Protein AF-A0A0C9YGQ9-F1 (afdb_monomer_lite)

Sequence (249 aa):
MYKDFGDPHHHPSHTTATTLVQLASIECDVLNVDQYFAACECFHLNGISHPFWRDWPLAEPSEFLTPKSLHEWHRQFWDHDIHWCKHTLGATELDFQFSIIPCITPSQNFAHTPRQVAGTSGPSRQNGSSMTRECRVPNTRTVSGSIYLSCRQSSTSLQEFHDHKDAIIQNGHHHGEKTKQVLRHWHIPKLELMQSITPSIEQVGSILQWSADTTEHAHIEVIKDPASTTNNHSYDTQICQSLDHSEKC

Secondary structure (DSSP, 8-state):
----TTSSSPPPP--HHHHHHHHHT--S-TT-HHHHHHHHHTTT--S-SS-TTTTSTT--HHHHS---HHHHHHHHIIIIIHHHHHHHH-HHHHHHHHHHS---S-----S-----S----SS-TTS-TT-----PPS----HHHHHHHHHHHHHHHHHHHHHHHHHHHHTT--B-TTT-SBP-S---HHHHHHHHHHHHHHHH--GGGG-SHHHHHHHIIIIIHHHHTS-SSSHHHHHHHHHHHHHT-

Structure (mmCIF, N/CA/C/O backbone):
data_AF-A0A0C9YGQ9-F1
#
_entry.id   AF-A0A0C9YGQ9-F1
#
loop_
_atom_site.group_PDB
_atom_site.id
_atom_site.type_symbol
_atom_site.label_atom_id
_atom_site.label_alt_id
_atom_site.label_comp_id
_atom_site.label_asym_id
_atom_site.label_entity_id
_atom_site.label_seq_id
_atom_site.pdbx_PDB_ins_code
_atom_site.Cartn_x
_atom_site.Cartn_y
_atom_site.Cartn_z
_atom_site.occupancy
_atom_site.B_iso_or_equiv
_atom_site.auth_seq_id
_atom_site.auth_comp_id
_atom_site.auth_asym_id
_atom_site.auth_atom_id
_atom_site.pdbx_PDB_model_num
ATOM 1 N N . MET A 1 1 ? -6.979 -14.856 -9.246 1.00 53.19 1 MET A N 1
ATOM 2 C CA . MET A 1 1 ? -6.613 -13.777 -8.307 1.00 53.19 1 MET A CA 1
ATOM 3 C C . MET A 1 1 ? -6.379 -14.398 -6.942 1.00 53.19 1 MET A C 1
ATOM 5 O O . MET A 1 1 ? -7.298 -15.051 -6.451 1.00 53.19 1 MET A O 1
ATOM 9 N N . TYR A 1 2 ? -5.164 -14.273 -6.399 1.00 58.78 2 TYR A N 1
ATOM 10 C CA . TYR A 1 2 ? -4.834 -14.685 -5.034 1.00 58.78 2 TYR A CA 1
ATOM 11 C C . TYR A 1 2 ? -5.790 -14.030 -4.029 1.00 58.78 2 TYR A C 1
ATOM 13 O O . TYR A 1 2 ? -6.179 -12.875 -4.214 1.00 58.78 2 TYR A O 1
ATOM 21 N N . LYS A 1 3 ? -6.245 -14.790 -3.032 1.00 63.72 3 LYS A N 1
ATOM 22 C CA . LYS A 1 3 ? -7.301 -14.365 -2.099 1.00 63.72 3 LYS A CA 1
ATOM 23 C C . LYS A 1 3 ? -6.823 -14.289 -0.653 1.00 63.72 3 LYS A C 1
ATOM 25 O O . LYS A 1 3 ? -7.522 -13.725 0.176 1.00 63.72 3 LYS A O 1
ATOM 30 N N . ASP A 1 4 ? -5.620 -14.749 -0.349 1.00 72.00 4 ASP A N 1
ATOM 31 C CA . ASP A 1 4 ? -5.214 -14.953 1.039 1.00 72.00 4 ASP A CA 1
ATOM 32 C C . ASP A 1 4 ? -4.254 -13.862 1.540 1.00 72.00 4 ASP A C 1
ATOM 34 O O . ASP A 1 4 ? -3.365 -14.129 2.327 1.00 72.00 4 ASP A O 1
ATOM 38 N N . PHE A 1 5 ? -4.489 -12.595 1.165 1.00 78.50 5 PHE A N 1
ATOM 39 C CA . PHE A 1 5 ? -3.706 -11.420 1.612 1.00 78.50 5 PHE A CA 1
ATOM 40 C C . PHE A 1 5 ? -3.721 -11.150 3.127 1.00 78.50 5 PHE A C 1
ATOM 42 O O . PHE A 1 5 ? -3.166 -10.156 3.583 1.00 78.50 5 PHE A O 1
ATOM 49 N N . GLY A 1 6 ? -4.452 -11.949 3.900 1.00 79.38 6 GLY A N 1
ATOM 50 C CA . GLY A 1 6 ? -4.553 -11.791 5.343 1.00 79.38 6 GLY A CA 1
ATOM 51 C C . GLY A 1 6 ? -3.924 -12.930 6.120 1.00 79.38 6 GLY A C 1
ATOM 52 O O . GLY A 1 6 ? -4.115 -12.967 7.335 1.00 79.38 6 GLY A O 1
ATOM 53 N N . ASP A 1 7 ? -3.280 -13.898 5.478 1.00 87.38 7 ASP A N 1
ATOM 54 C CA . ASP A 1 7 ? -2.571 -14.953 6.197 1.00 87.38 7 ASP A CA 1
ATOM 55 C C . ASP A 1 7 ? -1.410 -14.371 7.039 1.00 87.38 7 ASP A C 1
ATOM 57 O O . ASP A 1 7 ? -1.058 -13.208 6.875 1.00 87.38 7 ASP A O 1
ATOM 61 N N . PRO A 1 8 ? -0.886 -15.102 8.036 1.00 86.12 8 PRO A N 1
ATOM 62 C CA . PRO A 1 8 ? 0.127 -14.563 8.945 1.00 86.12 8 PRO A CA 1
ATOM 63 C C . PRO A 1 8 ? 1.568 -14.725 8.437 1.00 86.12 8 PRO A C 1
ATOM 65 O O . PRO A 1 8 ? 2.501 -14.595 9.229 1.00 86.12 8 PRO A O 1
ATOM 68 N N . HIS A 1 9 ? 1.782 -15.060 7.162 1.00 85.69 9 HIS A N 1
ATOM 69 C CA . HIS A 1 9 ? 3.110 -15.408 6.661 1.00 85.69 9 HIS A CA 1
ATOM 70 C C . HIS A 1 9 ? 3.453 -14.608 5.415 1.00 85.69 9 HIS A C 1
ATOM 72 O O . HIS A 1 9 ? 2.679 -14.562 4.473 1.00 85.69 9 HIS A O 1
ATOM 78 N N . HIS A 1 10 ? 4.676 -14.091 5.383 1.00 84.75 10 HIS A N 1
ATOM 79 C CA . HIS A 1 10 ? 5.196 -13.386 4.223 1.00 84.75 10 HIS A CA 1
ATOM 80 C C . HIS A 1 10 ? 5.346 -14.321 3.015 1.00 84.75 10 HIS A C 1
ATOM 82 O O . HIS A 1 10 ? 6.022 -15.357 3.104 1.00 84.75 10 HIS A O 1
ATOM 88 N N . HIS A 1 11 ? 4.775 -13.935 1.874 1.00 86.31 11 HIS A N 1
ATOM 89 C CA . HIS A 1 11 ? 4.903 -14.698 0.636 1.00 86.31 11 HIS A CA 1
ATOM 90 C C . HIS A 1 11 ? 6.296 -14.579 0.005 1.00 86.31 11 HIS A C 1
ATOM 92 O O . HIS A 1 11 ? 7.056 -13.649 0.288 1.00 86.31 11 HIS A O 1
ATOM 98 N N . PRO A 1 12 ? 6.668 -15.515 -0.887 1.00 87.38 12 PRO A N 1
ATOM 99 C CA . PRO A 1 12 ? 7.895 -15.392 -1.658 1.00 87.38 12 PRO A CA 1
ATOM 100 C C . PRO A 1 12 ? 7.924 -14.100 -2.481 1.00 87.38 12 PRO A C 1
ATOM 102 O O . PRO A 1 12 ? 6.959 -13.760 -3.164 1.00 87.38 12 PRO A O 1
ATOM 105 N N . SER A 1 13 ? 9.064 -13.415 -2.455 1.00 86.50 13 SER A N 1
ATOM 106 C CA . SER A 1 13 ? 9.285 -12.200 -3.232 1.00 86.50 13 SER A CA 1
ATOM 107 C C . SER A 1 13 ? 9.194 -12.447 -4.742 1.00 86.50 13 SER A C 1
ATOM 109 O O . SER A 1 13 ? 9.640 -13.476 -5.256 1.00 86.50 13 SER A O 1
ATOM 111 N N . HIS A 1 14 ? 8.669 -11.458 -5.465 1.00 87.50 14 HIS A N 1
ATOM 112 C CA . HIS A 1 14 ? 8.683 -11.440 -6.924 1.00 87.50 14 HIS A CA 1
ATOM 113 C C . HIS A 1 14 ? 10.085 -11.106 -7.424 1.00 87.50 14 HIS A C 1
ATOM 115 O O . HIS A 1 14 ? 10.494 -9.948 -7.403 1.00 87.50 14 HIS A O 1
ATOM 121 N N . THR A 1 15 ? 10.808 -12.130 -7.873 1.00 91.38 15 THR A N 1
ATOM 122 C CA . THR A 1 15 ? 12.168 -11.952 -8.382 1.00 91.38 15 THR A CA 1
ATOM 123 C C . THR A 1 15 ? 12.190 -11.378 -9.800 1.00 91.38 15 THR A C 1
ATOM 125 O O . THR A 1 15 ? 11.237 -11.562 -10.570 1.00 91.38 15 THR A O 1
ATOM 128 N N . THR A 1 16 ? 13.311 -10.786 -10.212 1.00 92.38 16 THR A N 1
ATOM 129 C CA . THR A 1 16 ? 13.572 -10.373 -11.602 1.00 92.38 16 THR A CA 1
ATOM 130 C C . THR A 1 16 ? 13.295 -11.520 -12.564 1.00 92.38 16 THR A C 1
ATOM 132 O O . THR A 1 16 ? 12.553 -11.366 -13.534 1.00 92.38 16 THR A O 1
ATOM 135 N N . ALA A 1 17 ? 13.848 -12.701 -12.278 1.00 92.50 17 ALA A N 1
ATOM 136 C CA . ALA A 1 17 ? 13.713 -13.864 -13.147 1.00 92.50 17 ALA A CA 1
ATOM 137 C C . ALA A 1 17 ? 12.250 -14.310 -13.288 1.00 92.50 17 ALA A C 1
ATOM 139 O O . ALA A 1 17 ? 11.781 -14.530 -14.404 1.00 92.50 17 ALA A O 1
ATOM 140 N N . THR A 1 18 ? 11.518 -14.412 -12.174 1.00 93.19 18 THR A N 1
ATOM 141 C CA . THR A 1 18 ? 10.105 -14.827 -12.204 1.00 93.19 18 THR A CA 1
ATOM 142 C C . THR A 1 18 ? 9.242 -13.810 -12.940 1.00 93.19 18 THR A C 1
ATOM 144 O O . THR A 1 18 ? 8.468 -14.192 -13.815 1.00 93.19 18 THR A O 1
ATOM 147 N N . THR A 1 19 ? 9.447 -12.521 -12.670 1.00 93.38 19 THR A N 1
ATOM 148 C CA . THR A 1 19 ? 8.712 -11.427 -13.311 1.00 93.38 19 THR A CA 1
ATOM 149 C C . THR A 1 19 ? 8.943 -11.398 -14.823 1.00 93.38 19 THR A C 1
ATOM 151 O O . THR A 1 19 ? 7.991 -11.289 -15.593 1.00 93.38 19 THR A O 1
ATOM 154 N N . LEU A 1 20 ? 10.193 -11.541 -15.279 1.00 93.75 20 LEU A N 1
ATOM 155 C CA . LEU A 1 20 ? 10.515 -11.539 -16.710 1.00 93.75 20 LEU A CA 1
ATOM 156 C C . LEU A 1 20 ? 9.965 -12.774 -17.434 1.00 93.75 20 LEU A C 1
ATOM 158 O O . LEU A 1 20 ? 9.474 -12.648 -18.554 1.00 93.75 20 LEU A O 1
ATOM 162 N N . VAL A 1 21 ? 9.999 -13.949 -16.798 1.00 95.00 21 VAL A N 1
ATOM 163 C CA . VAL A 1 21 ? 9.390 -15.172 -17.348 1.00 95.00 21 VAL A CA 1
ATOM 164 C C . VAL A 1 21 ? 7.874 -15.015 -17.478 1.00 95.00 21 VAL A C 1
ATOM 166 O O . VAL A 1 21 ? 7.310 -15.372 -18.510 1.00 95.00 21 VAL A O 1
ATOM 169 N N . GLN A 1 22 ? 7.215 -14.442 -16.468 1.00 94.56 22 GLN A N 1
ATOM 170 C CA . GLN A 1 22 ? 5.777 -14.170 -16.511 1.00 94.56 22 GLN A CA 1
ATOM 171 C C . GLN A 1 22 ? 5.424 -13.173 -17.617 1.00 94.56 22 GLN A C 1
ATOM 173 O O . GLN A 1 22 ? 4.528 -13.451 -18.409 1.00 94.56 22 GLN A O 1
ATOM 178 N N . LEU A 1 23 ? 6.162 -12.065 -17.739 1.00 94.06 23 LEU A N 1
ATOM 179 C CA . LEU A 1 23 ? 5.963 -11.092 -18.819 1.00 94.06 23 LEU A CA 1
ATOM 180 C C . LEU A 1 23 ? 6.140 -11.724 -20.205 1.00 94.06 23 LEU A C 1
ATOM 182 O O . LEU A 1 23 ? 5.323 -11.489 -21.089 1.00 94.06 23 LEU A O 1
ATOM 186 N N . ALA A 1 24 ? 7.159 -12.567 -20.387 1.00 93.38 24 ALA A N 1
ATOM 187 C CA . ALA A 1 24 ? 7.407 -13.251 -21.655 1.00 93.38 24 ALA A CA 1
ATOM 188 C C . ALA A 1 24 ? 6.317 -14.275 -22.023 1.00 93.38 24 ALA A C 1
ATOM 190 O O . ALA A 1 24 ? 6.166 -14.606 -23.195 1.00 93.38 24 ALA A O 1
ATOM 191 N N . SER A 1 25 ? 5.562 -14.776 -21.039 1.00 95.00 25 SER A N 1
ATOM 192 C CA . SER A 1 25 ? 4.457 -15.717 -21.265 1.00 95.00 25 SER A CA 1
ATOM 193 C C . SER A 1 25 ? 3.154 -15.053 -21.729 1.00 95.00 25 SER A C 1
ATOM 195 O O . SER A 1 25 ? 2.207 -15.746 -22.097 1.00 95.00 25 SER A O 1
ATOM 197 N N . ILE A 1 26 ? 3.082 -13.720 -21.705 1.00 94.25 26 ILE A N 1
ATOM 198 C CA . ILE A 1 26 ? 1.894 -12.971 -22.115 1.00 94.25 26 ILE A CA 1
ATOM 199 C C . ILE A 1 26 ? 1.902 -12.813 -23.642 1.00 94.25 26 ILE A C 1
ATOM 201 O O . ILE A 1 26 ? 2.668 -12.030 -24.193 1.00 94.25 26 ILE A O 1
ATOM 205 N N . GLU A 1 27 ? 1.016 -13.537 -24.328 1.00 90.12 27 GLU A N 1
ATOM 206 C CA . GLU A 1 27 ? 0.955 -13.590 -25.803 1.00 90.12 27 GLU A CA 1
ATOM 207 C C . GLU A 1 27 ? 0.086 -12.490 -26.452 1.00 90.12 27 GLU A C 1
ATOM 209 O O . GLU A 1 27 ? -0.182 -12.530 -27.653 1.00 90.12 27 GLU A O 1
ATOM 214 N N . CYS A 1 28 ? -0.394 -11.510 -25.684 1.00 90.88 28 CYS A N 1
ATOM 215 C CA . CYS A 1 28 ? -1.259 -10.450 -26.211 1.00 90.88 28 CYS A CA 1
ATOM 216 C C . CYS A 1 28 ? -0.474 -9.221 -26.697 1.00 90.88 28 CYS A C 1
ATOM 218 O O . CYS A 1 28 ? 0.652 -8.963 -26.274 1.00 90.88 28 CYS A O 1
ATOM 220 N N . ASP A 1 29 ? -1.089 -8.453 -27.599 1.00 89.56 29 ASP A N 1
ATOM 221 C CA . ASP A 1 29 ? -0.500 -7.220 -28.117 1.00 89.56 29 ASP A CA 1
ATOM 222 C C . ASP A 1 29 ? -0.402 -6.158 -27.012 1.00 89.56 29 ASP A C 1
ATOM 224 O O . ASP A 1 29 ? -1.408 -5.732 -26.447 1.00 89.56 29 ASP A O 1
ATOM 228 N N . VAL A 1 30 ? 0.820 -5.693 -26.749 1.00 89.50 30 VAL A N 1
ATOM 229 C CA . VAL A 1 30 ? 1.135 -4.646 -25.766 1.00 89.50 30 VAL A CA 1
ATOM 230 C C . VAL A 1 30 ? 0.448 -3.319 -26.106 1.00 89.50 30 VAL A C 1
ATOM 232 O O . VAL A 1 30 ? 0.164 -2.525 -25.210 1.00 89.50 30 VAL A O 1
ATOM 235 N N . LEU A 1 31 ? 0.166 -3.062 -27.388 1.00 91.31 31 LEU A N 1
ATOM 236 C CA . LEU A 1 31 ? -0.549 -1.856 -27.814 1.00 91.31 31 LEU A CA 1
ATOM 237 C C . LEU A 1 31 ? -2.042 -1.915 -27.471 1.00 91.31 31 LEU A C 1
ATOM 239 O O . LEU A 1 31 ? -2.688 -0.871 -27.364 1.00 91.31 31 LEU A O 1
ATOM 243 N N . ASN A 1 32 ? -2.586 -3.112 -27.243 1.00 93.06 32 ASN A N 1
ATOM 244 C CA . ASN A 1 32 ? -3.923 -3.282 -26.697 1.00 93.06 32 ASN A CA 1
ATOM 245 C C . ASN A 1 32 ? -3.866 -3.232 -25.166 1.00 93.06 32 ASN A C 1
ATOM 247 O O . ASN A 1 32 ? -3.909 -4.258 -24.488 1.00 93.06 32 ASN A O 1
ATOM 251 N N . VAL A 1 33 ? -3.753 -2.012 -24.634 1.00 90.25 33 VAL A N 1
ATOM 252 C CA . VAL A 1 33 ? -3.519 -1.745 -23.205 1.00 90.25 33 VAL A CA 1
ATOM 253 C C . VAL A 1 33 ? -4.517 -2.472 -22.302 1.00 90.25 33 VAL A C 1
ATOM 255 O O . VAL A 1 33 ? -4.099 -3.063 -21.312 1.00 90.25 33 VAL A O 1
ATOM 258 N N . ASP A 1 34 ? -5.805 -2.489 -22.649 1.00 92.19 34 ASP A N 1
ATOM 259 C CA . ASP A 1 34 ? -6.839 -3.118 -21.817 1.00 92.19 34 ASP A CA 1
ATOM 260 C C . ASP A 1 34 ? -6.669 -4.642 -21.741 1.00 92.19 34 ASP A C 1
ATOM 262 O O . ASP A 1 34 ? -6.725 -5.232 -20.659 1.00 92.19 34 ASP A O 1
ATOM 266 N N . GLN A 1 35 ? -6.427 -5.292 -22.885 1.00 92.81 35 GLN A N 1
ATOM 267 C CA . GLN A 1 35 ? -6.200 -6.739 -22.927 1.00 92.81 35 GLN A CA 1
ATOM 268 C C . GLN A 1 35 ? -4.875 -7.118 -22.271 1.00 92.81 35 GLN A C 1
ATOM 270 O O . GLN A 1 35 ? -4.815 -8.106 -21.539 1.00 92.81 35 GLN A O 1
ATOM 275 N N . TYR A 1 36 ? -3.836 -6.315 -22.498 1.00 93.75 36 TYR A N 1
ATOM 276 C CA . TYR A 1 36 ? -2.527 -6.519 -21.899 1.00 93.75 36 TYR A CA 1
ATOM 277 C C . TYR A 1 36 ? -2.573 -6.392 -20.380 1.00 93.75 36 TYR A C 1
ATOM 279 O O . TYR A 1 36 ? -2.098 -7.274 -19.664 1.00 93.75 36 TYR A O 1
ATOM 287 N N . PHE A 1 37 ? -3.223 -5.344 -19.876 1.00 93.06 37 PHE A N 1
ATOM 288 C CA . PHE A 1 37 ? -3.408 -5.143 -18.447 1.00 93.06 37 PHE A CA 1
ATOM 289 C C . PHE A 1 37 ? -4.185 -6.307 -17.814 1.00 93.06 37 PHE A C 1
ATOM 291 O O . PHE A 1 37 ? -3.732 -6.871 -16.819 1.00 93.06 37 PHE A O 1
ATOM 298 N N . ALA A 1 38 ? -5.282 -6.751 -18.436 1.00 91.62 38 ALA A N 1
ATOM 299 C CA . ALA A 1 38 ? -6.053 -7.902 -17.960 1.00 91.62 38 ALA A CA 1
ATOM 300 C C . ALA A 1 38 ? -5.241 -9.215 -17.960 1.00 91.62 38 ALA A C 1
ATOM 302 O O . ALA A 1 38 ? -5.365 -10.029 -17.042 1.00 91.62 38 ALA A O 1
ATOM 303 N N . ALA A 1 39 ? -4.378 -9.429 -18.958 1.00 92.94 39 ALA A N 1
ATOM 304 C CA . ALA A 1 39 ? -3.480 -10.582 -18.988 1.00 92.94 39 ALA A CA 1
ATOM 305 C C . ALA A 1 39 ? -2.424 -10.514 -17.867 1.00 92.94 39 ALA A C 1
ATOM 307 O O . ALA A 1 39 ? -2.143 -11.523 -17.217 1.00 92.94 39 ALA A O 1
ATOM 308 N N . CYS A 1 40 ? -1.885 -9.323 -17.585 1.00 92.75 40 CYS A N 1
ATOM 309 C CA . CYS A 1 40 ? -0.949 -9.086 -16.484 1.00 92.75 40 CYS A CA 1
ATOM 310 C C . CYS A 1 40 ? -1.551 -9.368 -15.099 1.00 92.75 40 CYS A C 1
ATOM 312 O O . CYS A 1 40 ? -0.841 -9.870 -14.224 1.00 92.75 40 CYS A O 1
ATOM 314 N N . GLU A 1 41 ? -2.844 -9.103 -14.887 1.00 89.62 41 GLU A N 1
ATOM 315 C CA . GLU A 1 41 ? -3.511 -9.352 -13.599 1.00 89.62 41 GLU A CA 1
ATOM 316 C C . GLU A 1 41 ? -3.459 -10.826 -13.171 1.00 89.62 41 GLU A C 1
ATOM 318 O O . GLU A 1 41 ? -3.388 -11.118 -11.973 1.00 89.62 41 GLU A O 1
ATOM 323 N N . CYS A 1 42 ? -3.436 -11.761 -14.129 1.00 86.75 42 CYS A N 1
ATOM 324 C CA . CYS A 1 42 ? -3.307 -13.194 -13.847 1.00 86.75 42 CYS A CA 1
ATOM 325 C C . CYS A 1 42 ? -1.986 -13.543 -13.147 1.00 86.75 42 CYS A C 1
ATOM 327 O O . CYS A 1 42 ? -1.936 -14.513 -12.391 1.00 86.75 42 CYS A O 1
ATOM 329 N N . PHE A 1 43 ? -0.950 -12.733 -13.370 1.00 88.50 43 PHE A N 1
ATOM 330 C CA . PHE A 1 43 ? 0.380 -12.871 -12.779 1.00 88.50 43 PHE A CA 1
ATOM 331 C C . PHE A 1 43 ? 0.658 -11.844 -11.676 1.00 88.50 43 PHE A C 1
ATOM 333 O O . PHE A 1 43 ? 1.762 -11.821 -11.144 1.00 88.50 43 PHE A O 1
ATOM 340 N N . HIS A 1 44 ? -0.324 -11.004 -11.326 1.00 86.12 44 HIS A N 1
ATOM 341 C CA . HIS A 1 44 ? -0.162 -9.906 -10.367 1.00 86.12 44 HIS A CA 1
ATOM 342 C C . HIS A 1 44 ? 0.866 -8.846 -10.803 1.00 86.12 44 HIS A C 1
ATOM 344 O O . HIS A 1 44 ? 1.583 -8.279 -9.983 1.00 86.12 44 HIS A O 1
ATOM 350 N N . LEU A 1 45 ? 0.920 -8.557 -12.107 1.00 89.44 45 LEU A N 1
ATOM 351 C CA . LEU A 1 45 ? 1.829 -7.571 -12.691 1.00 89.44 45 LEU A CA 1
ATOM 352 C C . LEU A 1 45 ? 1.130 -6.230 -12.959 1.00 89.44 45 LEU A C 1
ATOM 354 O O . LEU A 1 45 ? -0.044 -6.186 -13.313 1.00 89.44 45 LEU A O 1
ATOM 358 N N . ASN A 1 46 ? 1.886 -5.131 -12.882 1.00 86.62 46 ASN A N 1
ATOM 359 C CA . ASN A 1 46 ? 1.384 -3.754 -13.030 1.00 86.62 46 ASN A CA 1
ATOM 360 C C . ASN A 1 46 ? 1.072 -3.321 -14.483 1.00 86.62 46 ASN A C 1
ATOM 362 O O . ASN A 1 46 ? 0.914 -2.131 -14.741 1.00 86.62 46 ASN A O 1
ATOM 366 N N . GLY A 1 47 ? 1.047 -4.242 -15.452 1.00 90.94 47 GLY A N 1
ATOM 367 C CA . GLY A 1 47 ? 0.814 -3.901 -16.865 1.00 90.94 47 GLY A CA 1
ATOM 368 C C . GLY A 1 47 ? 2.013 -3.275 -17.588 1.00 90.94 47 GLY A C 1
ATOM 369 O O . GLY A 1 47 ? 1.864 -2.739 -18.682 1.00 90.94 47 GLY A O 1
ATOM 370 N N . ILE A 1 48 ? 3.212 -3.332 -17.003 1.00 90.75 48 ILE A N 1
ATOM 371 C CA . ILE A 1 48 ? 4.436 -2.804 -17.618 1.00 90.75 48 ILE A CA 1
ATOM 372 C C . ILE A 1 48 ? 5.092 -3.910 -18.446 1.00 90.75 48 ILE A C 1
ATOM 374 O O . ILE A 1 48 ? 5.571 -4.892 -17.887 1.00 90.75 48 ILE A O 1
ATOM 378 N N . SER A 1 49 ? 5.149 -3.743 -19.768 1.00 91.31 49 SER A N 1
ATOM 379 C CA . SER A 1 49 ? 5.769 -4.727 -20.670 1.00 91.31 49 SER A CA 1
ATOM 380 C C . SER A 1 49 ? 7.292 -4.759 -20.595 1.00 91.31 49 SER A C 1
ATOM 382 O O . SER A 1 49 ? 7.895 -5.826 -20.670 1.00 91.31 49 SER A O 1
ATOM 384 N N . HIS A 1 50 ? 7.920 -3.599 -20.406 1.00 91.62 50 HIS A N 1
ATOM 385 C CA . HIS A 1 50 ? 9.373 -3.460 -20.332 1.00 91.62 50 HIS A CA 1
ATOM 386 C C . HIS A 1 50 ? 9.747 -2.684 -19.068 1.00 91.62 50 HIS A C 1
ATOM 388 O O . HIS A 1 50 ? 9.873 -1.458 -19.111 1.00 91.62 50 HIS A O 1
ATOM 394 N N . PRO A 1 51 ? 9.891 -3.368 -17.919 1.00 93.25 51 PRO A N 1
ATOM 395 C CA . PRO A 1 51 ? 10.336 -2.720 -16.695 1.00 93.25 51 PRO A CA 1
ATOM 396 C C . PRO A 1 51 ? 11.711 -2.070 -16.887 1.00 93.25 51 PRO A C 1
ATOM 398 O O . PRO A 1 51 ? 12.597 -2.666 -17.495 1.00 93.25 51 PRO A O 1
ATOM 401 N N . PHE A 1 52 ? 11.913 -0.864 -16.350 1.00 93.19 52 PHE A N 1
ATOM 402 C CA . PHE A 1 52 ? 13.150 -0.093 -16.564 1.00 93.19 52 PHE A CA 1
ATOM 403 C C . PHE A 1 52 ? 14.416 -0.789 -16.030 1.00 93.19 52 PHE A C 1
ATOM 405 O O . PHE A 1 52 ? 15.516 -0.529 -16.506 1.00 93.19 52 PHE A O 1
ATOM 412 N N . TRP A 1 53 ? 14.252 -1.676 -15.046 1.00 92.50 53 TRP A N 1
ATOM 413 C CA . TRP A 1 53 ? 15.316 -2.440 -14.395 1.00 92.50 53 TRP A CA 1
ATOM 414 C C . TRP A 1 53 ? 15.625 -3.777 -15.083 1.00 92.50 53 TRP A C 1
ATOM 416 O O . TRP A 1 53 ? 16.537 -4.476 -14.655 1.00 92.50 53 TRP A O 1
ATOM 426 N N . ARG A 1 54 ? 14.893 -4.155 -16.143 1.00 92.56 54 ARG A N 1
ATOM 427 C CA . ARG A 1 54 ? 15.005 -5.481 -16.788 1.00 92.56 54 ARG A CA 1
ATOM 428 C C . ARG A 1 54 ? 16.420 -5.831 -17.261 1.00 92.56 54 ARG A C 1
ATOM 430 O O . ARG A 1 54 ? 16.783 -7.000 -17.279 1.00 92.56 54 ARG A O 1
ATOM 437 N N . ASP A 1 55 ? 17.190 -4.815 -17.645 1.00 92.81 55 ASP A N 1
ATOM 438 C CA . ASP A 1 55 ? 18.532 -4.956 -18.215 1.00 92.81 55 ASP A CA 1
ATOM 439 C C . ASP A 1 55 ? 19.637 -4.625 -17.190 1.00 92.81 55 ASP A C 1
ATOM 441 O O . ASP A 1 55 ? 20.810 -4.531 -17.548 1.00 92.81 55 ASP A O 1
ATOM 445 N N . TRP A 1 56 ? 19.289 -4.411 -15.915 1.00 93.06 56 TRP A N 1
ATOM 446 C CA . TRP A 1 56 ? 20.249 -4.053 -14.870 1.00 93.06 56 TRP A CA 1
ATOM 447 C C . TRP A 1 56 ? 20.856 -5.319 -14.245 1.00 93.06 56 TRP A C 1
ATOM 449 O O . TRP A 1 56 ? 20.133 -6.100 -13.620 1.00 93.06 56 TRP A O 1
ATOM 459 N N . PRO A 1 57 ? 22.177 -5.553 -14.375 1.00 89.56 57 PRO A N 1
ATOM 460 C CA . PRO A 1 57 ? 22.808 -6.735 -13.800 1.00 89.56 57 PRO A CA 1
ATOM 461 C C . PRO A 1 57 ? 22.651 -6.760 -12.279 1.00 89.56 57 PRO A C 1
ATOM 463 O O . PRO A 1 57 ? 22.930 -5.761 -11.621 1.00 89.56 57 PRO A O 1
ATOM 466 N N . LEU A 1 58 ? 22.254 -7.914 -11.731 1.00 87.56 58 LEU A N 1
ATOM 467 C CA . LEU A 1 58 ? 22.064 -8.140 -10.288 1.00 87.56 58 LEU A CA 1
ATOM 468 C C . LEU A 1 58 ? 20.977 -7.267 -9.634 1.00 87.56 58 LEU A C 1
ATOM 470 O O . LEU A 1 58 ? 20.862 -7.271 -8.412 1.00 87.56 58 LEU A O 1
ATOM 474 N N . ALA A 1 59 ? 20.181 -6.528 -10.412 1.00 89.94 59 ALA A N 1
ATOM 475 C CA . ALA A 1 59 ? 19.074 -5.762 -9.865 1.00 89.94 59 ALA A CA 1
ATOM 476 C C . ALA A 1 59 ? 17.906 -6.694 -9.535 1.00 89.94 59 ALA A C 1
ATOM 478 O O . ALA A 1 59 ? 17.415 -7.421 -10.402 1.00 89.94 59 ALA A O 1
ATOM 479 N N . GLU A 1 60 ? 17.448 -6.632 -8.290 1.00 91.25 60 GLU A N 1
ATOM 480 C CA . GLU A 1 60 ? 16.307 -7.397 -7.804 1.00 91.25 60 GLU A CA 1
ATOM 481 C C . GLU A 1 60 ? 15.220 -6.430 -7.295 1.00 91.25 60 GLU A C 1
ATOM 483 O O . GLU A 1 60 ? 15.376 -5.831 -6.228 1.00 91.25 60 GLU A O 1
ATOM 488 N N . PRO A 1 61 ? 14.140 -6.197 -8.068 1.00 88.81 61 PRO A N 1
ATOM 489 C CA . PRO A 1 61 ? 13.076 -5.252 -7.745 1.00 88.81 61 PRO A CA 1
ATOM 490 C C . PRO A 1 61 ? 12.494 -5.429 -6.358 1.00 88.81 61 PRO A C 1
ATOM 492 O O . PRO A 1 61 ? 12.218 -4.430 -5.703 1.00 88.81 61 PRO A O 1
ATOM 495 N N . SER A 1 62 ? 12.342 -6.666 -5.883 1.00 87.44 62 SER A N 1
ATOM 496 C CA . SER A 1 62 ? 11.824 -6.908 -4.537 1.00 87.44 62 SER A CA 1
ATOM 497 C C . SER A 1 62 ? 12.742 -6.399 -3.423 1.00 87.44 62 SER A C 1
ATOM 499 O O . SER A 1 62 ? 12.277 -6.218 -2.303 1.00 87.44 62 SER A O 1
ATOM 501 N N . GLU A 1 63 ? 14.022 -6.162 -3.716 1.00 86.88 63 GLU A N 1
ATOM 502 C CA . GLU A 1 63 ? 14.992 -5.636 -2.753 1.00 86.88 63 GLU A CA 1
ATOM 503 C C . GLU A 1 63 ? 15.021 -4.108 -2.758 1.00 86.88 63 GLU A C 1
ATOM 505 O O . GLU A 1 63 ? 15.009 -3.490 -1.698 1.00 86.88 63 GLU A O 1
ATOM 510 N N . PHE A 1 64 ? 15.060 -3.478 -3.940 1.00 83.69 64 PHE A N 1
ATOM 511 C CA . PHE A 1 64 ? 15.249 -2.025 -4.041 1.00 83.69 64 PHE A CA 1
ATOM 512 C C . PHE A 1 64 ? 13.948 -1.226 -4.213 1.00 83.69 64 PHE A C 1
ATOM 514 O O . PHE A 1 64 ? 13.953 -0.021 -3.975 1.00 83.69 64 PHE A O 1
ATOM 521 N N . LEU A 1 65 ? 12.829 -1.843 -4.610 1.00 84.31 65 LEU A N 1
ATOM 522 C CA . LEU A 1 65 ? 11.510 -1.193 -4.641 1.00 84.31 65 LEU A CA 1
ATOM 523 C C . LEU A 1 65 ? 10.784 -1.412 -3.314 1.00 84.31 65 LEU A C 1
ATOM 525 O O . LEU A 1 65 ? 9.735 -2.054 -3.251 1.00 84.31 65 LEU A O 1
ATOM 529 N N . THR A 1 66 ? 11.352 -0.887 -2.231 1.00 78.75 66 THR A N 1
ATOM 530 C CA . THR A 1 66 ? 10.780 -1.106 -0.902 1.00 78.75 66 THR A CA 1
ATOM 531 C C . THR A 1 66 ? 9.439 -0.385 -0.721 1.00 78.75 66 THR A C 1
ATOM 533 O O . THR A 1 66 ? 9.284 0.746 -1.201 1.00 78.75 66 THR A O 1
ATOM 536 N N . PRO A 1 67 ? 8.483 -0.977 0.018 1.00 76.69 67 PRO A N 1
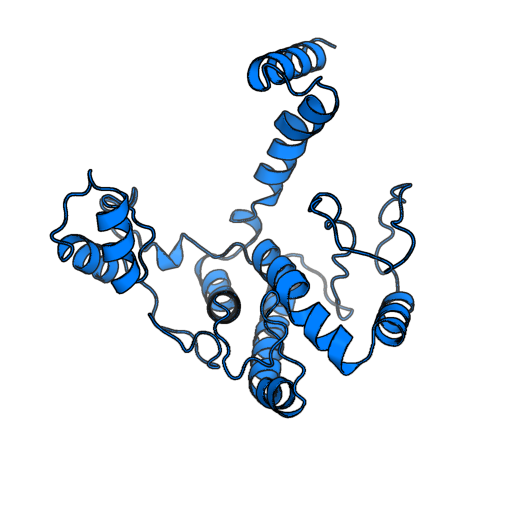ATOM 537 C CA . PRO A 1 67 ? 7.198 -0.348 0.305 1.00 76.69 67 PRO A CA 1
ATOM 538 C C . PRO A 1 67 ? 7.337 1.002 1.016 1.00 76.69 67 PRO A C 1
ATOM 540 O O . PRO A 1 67 ? 8.170 1.174 1.908 1.00 76.69 67 PRO A O 1
ATOM 543 N N . LYS A 1 68 ? 6.442 1.944 0.696 1.00 79.25 68 LYS A N 1
ATOM 544 C CA . LYS A 1 68 ? 6.318 3.236 1.393 1.00 79.25 68 LYS A CA 1
ATOM 545 C C . LYS A 1 68 ? 5.643 3.051 2.756 1.00 79.25 68 LYS A C 1
ATOM 547 O O . LYS A 1 68 ? 4.486 3.426 2.933 1.00 79.25 68 LYS A O 1
ATOM 552 N N . SER A 1 69 ? 6.353 2.457 3.714 1.00 76.12 69 SER A N 1
ATOM 553 C CA . SER A 1 69 ? 5.767 1.953 4.967 1.00 76.12 69 SER A CA 1
ATOM 554 C C . SER A 1 69 ? 4.901 2.969 5.715 1.00 76.12 69 SER A C 1
ATOM 556 O O . SER A 1 69 ? 3.770 2.644 6.056 1.00 76.12 69 SER A O 1
ATOM 558 N N . LEU A 1 70 ? 5.370 4.207 5.912 1.00 74.44 70 LEU A N 1
ATOM 559 C CA . LEU A 1 70 ? 4.621 5.222 6.663 1.00 74.44 70 LEU A CA 1
ATOM 560 C C . LEU A 1 70 ? 3.290 5.578 5.988 1.00 74.44 70 LEU A C 1
ATOM 562 O O . LEU A 1 70 ? 2.249 5.621 6.644 1.00 74.44 70 LEU A O 1
ATOM 566 N N . HIS A 1 71 ? 3.321 5.802 4.673 1.00 80.06 71 HIS A N 1
ATOM 567 C CA . HIS A 1 71 ? 2.122 6.105 3.899 1.00 80.06 71 HIS A CA 1
ATOM 568 C C . HIS A 1 71 ? 1.143 4.928 3.926 1.00 80.06 71 HIS A C 1
ATOM 570 O O . HIS A 1 71 ? -0.050 5.116 4.169 1.00 80.06 71 HIS A O 1
ATOM 576 N N . GLU A 1 72 ? 1.646 3.712 3.714 1.00 80.94 72 GLU A N 1
ATOM 577 C CA . GLU A 1 72 ? 0.814 2.512 3.632 1.00 80.94 72 GLU A CA 1
ATOM 578 C C . GLU A 1 72 ? 0.210 2.129 4.987 1.00 80.94 72 GLU A C 1
ATOM 580 O O . GLU A 1 72 ? -0.977 1.812 5.046 1.00 80.94 72 GLU A O 1
ATOM 585 N N . TRP A 1 73 ? 0.956 2.260 6.089 1.00 79.12 73 TRP A N 1
ATOM 586 C CA . TRP A 1 73 ? 0.433 2.086 7.450 1.00 79.12 73 TRP A CA 1
ATOM 587 C C . TRP A 1 73 ? -0.636 3.112 7.792 1.00 79.12 73 TRP A C 1
ATOM 589 O O . TRP A 1 73 ? -1.716 2.755 8.263 1.00 79.12 73 TRP A O 1
ATOM 599 N N . HIS A 1 74 ? -0.374 4.389 7.510 1.00 78.75 74 HIS A N 1
ATOM 600 C CA . HIS A 1 74 ? -1.352 5.446 7.738 1.00 78.75 74 HIS A CA 1
ATOM 601 C C . HIS A 1 74 ? -2.634 5.187 6.937 1.00 78.75 74 HIS A C 1
ATOM 603 O O . HIS A 1 74 ? -3.750 5.318 7.443 1.00 78.75 74 HIS A O 1
ATOM 609 N N . ARG A 1 75 ? -2.489 4.759 5.682 1.00 83.00 75 ARG A N 1
ATOM 610 C CA . ARG A 1 75 ? -3.621 4.434 4.821 1.00 83.00 75 ARG A CA 1
ATOM 611 C C . ARG A 1 75 ? -4.351 3.165 5.265 1.00 83.00 75 ARG A C 1
ATOM 613 O O . ARG A 1 75 ? -5.566 3.101 5.107 1.00 83.00 75 ARG A O 1
ATOM 620 N N . GLN A 1 76 ? -3.658 2.152 5.783 1.00 84.06 76 GLN A N 1
ATOM 621 C CA . GLN A 1 76 ? -4.274 0.960 6.379 1.00 84.06 76 GLN A CA 1
ATOM 622 C C . GLN A 1 76 ? -5.143 1.348 7.579 1.00 84.06 76 GLN A C 1
ATOM 624 O O . GLN A 1 76 ? -6.319 0.987 7.622 1.00 84.06 76 GLN A O 1
ATOM 629 N N . PHE A 1 77 ? -4.599 2.167 8.481 1.00 84.31 77 PHE A N 1
ATOM 630 C CA . PHE A 1 77 ? -5.302 2.625 9.673 1.00 84.31 77 PHE A CA 1
ATOM 631 C C . PHE A 1 77 ? -6.618 3.339 9.341 1.00 84.31 77 PHE A C 1
ATOM 633 O O . PHE A 1 77 ? -7.666 3.020 9.907 1.00 84.31 77 PHE A O 1
ATOM 640 N N . TRP A 1 78 ? -6.586 4.285 8.397 1.00 80.88 78 TRP A N 1
ATOM 641 C CA . TRP A 1 78 ? -7.776 5.058 8.030 1.00 80.88 78 TRP A CA 1
ATOM 642 C C . TRP A 1 78 ? -8.770 4.293 7.164 1.00 80.88 78 TRP A C 1
ATOM 644 O O . TRP A 1 78 ? -9.973 4.470 7.345 1.00 80.88 78 TRP A O 1
ATOM 654 N N . ASP A 1 79 ? -8.298 3.463 6.232 1.00 83.88 79 ASP A N 1
ATOM 655 C CA . ASP A 1 79 ? -9.200 2.718 5.350 1.00 83.88 79 ASP A CA 1
ATOM 656 C C . ASP A 1 79 ? -9.862 1.531 6.090 1.00 83.88 79 ASP A C 1
ATOM 658 O O . ASP A 1 79 ? -10.939 1.090 5.685 1.00 83.88 79 ASP A O 1
ATOM 662 N N . HIS A 1 80 ? -9.259 1.018 7.176 1.00 85.25 80 HIS A N 1
ATOM 663 C CA . HIS A 1 80 ? -9.692 -0.230 7.813 1.00 85.25 80 HIS A CA 1
ATOM 664 C C . HIS A 1 80 ? -9.738 -0.183 9.347 1.00 85.25 80 HIS A C 1
ATOM 666 O O . HIS A 1 80 ? -10.828 -0.268 9.921 1.00 85.25 80 HIS A O 1
ATOM 672 N N . ASP A 1 81 ? -8.596 -0.036 10.020 1.00 85.88 81 ASP A N 1
ATOM 673 C CA . ASP A 1 81 ? -8.486 -0.287 11.466 1.00 85.88 81 ASP A CA 1
ATOM 674 C C . ASP A 1 81 ? -9.406 0.633 12.284 1.00 85.88 81 ASP A C 1
ATOM 676 O O . ASP A 1 81 ? -10.134 0.184 13.174 1.00 85.88 81 ASP A O 1
ATOM 680 N N . ILE A 1 82 ? -9.471 1.919 11.918 1.00 81.50 82 ILE A N 1
ATOM 681 C CA . ILE A 1 82 ? -10.348 2.898 12.569 1.00 81.50 82 ILE A CA 1
ATOM 682 C C . ILE A 1 82 ? -11.824 2.499 12.471 1.00 81.50 82 ILE A C 1
ATOM 684 O O . ILE A 1 82 ? -12.605 2.769 13.385 1.00 81.50 82 ILE A O 1
ATOM 688 N N . HIS A 1 83 ? -12.228 1.851 11.378 1.00 84.19 83 HIS A N 1
ATOM 689 C CA . HIS A 1 83 ? -13.600 1.404 11.186 1.00 84.19 83 HIS A CA 1
ATOM 690 C C . HIS A 1 83 ? -13.908 0.195 12.064 1.00 84.19 83 HIS A C 1
ATOM 692 O O . HIS A 1 83 ? -14.956 0.182 12.711 1.00 84.19 83 HIS A O 1
ATOM 698 N N . TRP A 1 84 ? -12.993 -0.771 12.168 1.00 87.56 84 TRP A N 1
ATOM 699 C CA . TRP A 1 84 ? -13.153 -1.902 13.088 1.00 87.56 84 TRP A CA 1
ATOM 700 C C . TRP A 1 84 ? -13.242 -1.431 14.542 1.00 87.56 84 TRP A C 1
ATOM 702 O O . TRP A 1 84 ? -14.131 -1.870 15.278 1.00 87.56 84 TRP A O 1
ATOM 712 N N . CYS A 1 85 ? -12.410 -0.464 14.937 1.00 84.12 85 CYS A N 1
ATOM 713 C CA . CYS A 1 85 ? -12.464 0.136 16.268 1.00 84.12 85 CYS A CA 1
ATOM 714 C C . CYS A 1 85 ? -13.776 0.899 16.503 1.00 84.12 85 CYS A C 1
ATOM 716 O O . CYS A 1 85 ? -14.411 0.712 17.539 1.00 84.12 85 CYS A O 1
ATOM 718 N N . LYS A 1 86 ? -14.243 1.698 15.531 1.00 83.94 86 LYS A N 1
ATOM 719 C CA . LYS A 1 86 ? -15.544 2.391 15.612 1.00 83.94 86 LYS A CA 1
ATOM 720 C C . LYS A 1 86 ? -16.714 1.423 15.770 1.00 83.94 86 LYS A C 1
ATOM 722 O O . LYS A 1 86 ? -17.630 1.725 16.527 1.00 83.94 86 LYS A O 1
ATOM 727 N N . HIS A 1 87 ? -16.693 0.290 15.070 1.00 84.25 87 HIS A N 1
ATOM 728 C CA . HIS A 1 87 ? -17.736 -0.731 15.185 1.00 84.25 87 HIS A CA 1
ATOM 729 C C . HIS A 1 87 ? -17.687 -1.478 16.521 1.00 84.25 87 HIS A C 1
ATOM 731 O O . HIS A 1 87 ? -18.738 -1.808 17.056 1.00 84.25 87 HIS A O 1
ATOM 737 N N . THR A 1 88 ? -16.490 -1.699 17.069 1.00 83.31 88 THR A N 1
ATOM 738 C CA . THR A 1 88 ? -16.302 -2.460 18.312 1.00 83.31 88 THR A CA 1
ATOM 739 C C . THR A 1 88 ? -16.560 -1.618 19.565 1.00 83.31 88 THR A C 1
ATOM 741 O O . THR A 1 88 ? -17.263 -2.059 20.468 1.00 83.31 88 THR A O 1
ATOM 744 N N . LEU A 1 89 ? -15.989 -0.411 19.631 1.00 85.69 89 LEU A N 1
ATOM 745 C CA . LEU A 1 89 ? -16.019 0.458 20.817 1.00 85.69 89 LEU A CA 1
ATOM 746 C C . LEU A 1 89 ? -17.127 1.518 20.752 1.00 85.69 89 LEU A C 1
ATOM 748 O O . LEU A 1 89 ? -17.590 2.006 21.779 1.00 85.69 89 LEU A O 1
ATOM 752 N N . GLY A 1 90 ? -17.556 1.890 19.544 1.00 85.81 90 GLY A N 1
ATOM 753 C CA . GLY A 1 90 ? -18.407 3.053 19.311 1.00 85.81 90 GLY A CA 1
ATOM 754 C C . GLY A 1 90 ? -17.602 4.346 19.155 1.00 85.81 90 GLY A C 1
ATOM 755 O O . GLY A 1 90 ? -16.521 4.519 19.714 1.00 85.81 90 GLY A O 1
ATOM 756 N N . ALA A 1 91 ? -18.138 5.288 18.374 1.00 85.38 91 ALA A N 1
ATOM 757 C CA . ALA A 1 91 ? -17.439 6.532 18.045 1.00 85.38 91 ALA A CA 1
ATOM 758 C C . ALA A 1 91 ? -17.138 7.407 19.276 1.00 85.38 91 ALA A C 1
ATOM 760 O O . ALA A 1 91 ? -16.087 8.034 19.322 1.00 85.38 91 ALA A O 1
ATOM 761 N N . THR A 1 92 ? -18.037 7.435 20.265 1.00 88.19 92 THR A N 1
ATOM 762 C CA . THR A 1 92 ? -17.882 8.250 21.481 1.00 88.19 92 THR A CA 1
ATOM 763 C C . THR A 1 92 ? -16.749 7.754 22.372 1.00 88.19 92 THR A C 1
ATOM 765 O O . THR A 1 92 ? -15.930 8.553 22.813 1.00 88.19 92 THR A O 1
ATOM 768 N N . GLU A 1 93 ? -16.680 6.444 22.614 1.00 86.94 93 GLU A N 1
ATOM 769 C CA . GLU A 1 93 ? -15.616 5.846 23.426 1.00 86.94 93 GLU A CA 1
ATOM 770 C C . GLU A 1 93 ? -14.262 5.980 22.730 1.00 86.94 93 GLU A C 1
ATOM 772 O O . GLU A 1 93 ? -13.270 6.358 23.345 1.00 86.94 93 GLU A O 1
ATOM 777 N N . LEU A 1 94 ? -14.234 5.750 21.416 1.00 81.31 94 LEU A N 1
ATOM 778 C CA . LEU A 1 94 ? -13.034 5.937 20.617 1.00 81.31 94 LEU A CA 1
ATOM 779 C C . LEU A 1 94 ? -12.507 7.381 20.710 1.00 81.31 94 LEU A C 1
ATOM 781 O O . LEU A 1 94 ? -11.319 7.591 20.941 1.00 81.31 94 LEU A O 1
ATOM 785 N N . ASP A 1 95 ? -13.385 8.376 20.555 1.00 82.31 95 ASP A N 1
ATOM 786 C CA . ASP A 1 95 ? -13.025 9.795 20.666 1.00 82.31 95 ASP A CA 1
ATOM 787 C C . ASP A 1 95 ? -12.511 10.142 22.071 1.00 82.31 95 ASP A C 1
ATOM 789 O O . ASP A 1 95 ? -11.489 10.817 22.208 1.00 82.31 95 ASP A O 1
ATOM 793 N N . PHE A 1 96 ? -13.143 9.599 23.120 1.00 85.38 96 PHE A N 1
ATOM 794 C CA . PHE A 1 96 ? -12.670 9.738 24.497 1.00 85.38 96 PHE A CA 1
ATOM 795 C C . PHE A 1 96 ? -11.264 9.151 24.681 1.00 85.38 96 PHE A C 1
ATOM 797 O O . PHE A 1 96 ? -10.386 9.837 25.210 1.00 85.38 96 PHE A O 1
ATOM 804 N N . GLN A 1 97 ? -11.011 7.937 24.186 1.00 79.88 97 GLN A N 1
ATOM 805 C CA . GLN A 1 97 ? -9.691 7.303 24.259 1.00 79.88 97 GLN A CA 1
ATOM 806 C C . GLN A 1 97 ? -8.628 8.107 23.513 1.00 79.88 97 GLN A C 1
ATOM 808 O O . GLN A 1 97 ? -7.529 8.302 24.030 1.00 79.88 97 GLN A O 1
ATOM 813 N N . PHE A 1 98 ? -8.948 8.658 22.340 1.00 76.88 98 PHE A N 1
ATOM 814 C CA . PHE A 1 98 ? -8.040 9.592 21.684 1.00 76.88 98 PHE A CA 1
ATOM 815 C C . PHE A 1 98 ? -7.858 10.861 22.530 1.00 76.88 98 PHE A C 1
ATOM 817 O O . PHE A 1 98 ? -6.731 11.330 22.676 1.00 76.88 98 PHE A O 1
ATOM 824 N N . SER A 1 99 ? -8.899 11.426 23.138 1.00 79.69 99 SER A N 1
ATOM 825 C CA . SER A 1 99 ? -8.782 12.669 23.917 1.00 79.69 99 SER A CA 1
ATOM 826 C C . SER A 1 99 ? -7.792 12.576 25.089 1.00 79.69 99 SER A C 1
ATOM 828 O O . SER A 1 99 ? -7.119 13.561 25.390 1.00 79.69 99 SER A O 1
ATOM 830 N N . ILE A 1 100 ? -7.634 11.391 25.689 1.00 83.00 100 ILE A N 1
ATOM 831 C CA . ILE A 1 100 ? -6.746 11.166 26.840 1.00 83.00 100 ILE A CA 1
ATOM 832 C C . ILE A 1 100 ? -5.289 10.856 26.464 1.00 83.00 100 ILE A C 1
ATOM 834 O O . ILE A 1 100 ? -4.434 10.839 27.350 1.00 83.00 100 ILE A O 1
ATOM 838 N N . ILE A 1 101 ? -4.970 10.621 25.181 1.00 75.12 101 ILE A N 1
ATOM 839 C CA . ILE A 1 101 ? -3.587 10.344 24.761 1.00 75.12 101 ILE A CA 1
ATOM 840 C C . ILE A 1 101 ? -2.727 11.593 25.022 1.00 75.12 101 ILE A C 1
ATOM 842 O O . ILE A 1 101 ? -2.995 12.646 24.424 1.00 75.12 101 ILE A O 1
ATOM 846 N N . PRO A 1 102 ? -1.683 11.502 25.869 1.00 65.12 102 PRO A N 1
ATOM 847 C CA . PRO A 1 102 ? -0.861 12.651 26.216 1.00 65.12 102 PRO A CA 1
ATOM 848 C C . PRO A 1 102 ? -0.192 13.234 24.970 1.00 65.12 102 PRO A C 1
ATOM 850 O O . PRO A 1 102 ? 0.303 12.513 24.103 1.00 65.12 102 PRO A O 1
ATOM 853 N N . CYS A 1 103 ? -0.172 14.562 24.879 1.00 56.69 103 CYS A N 1
ATOM 854 C CA . CYS A 1 103 ? 0.570 15.263 23.841 1.00 56.69 103 CYS A CA 1
ATOM 855 C C . CYS A 1 103 ? 2.067 15.179 24.175 1.00 56.69 103 CYS A C 1
ATOM 857 O O . CYS A 1 103 ? 2.553 15.893 25.049 1.00 56.69 103 CYS A O 1
ATOM 859 N N . ILE A 1 104 ? 2.788 14.258 23.533 1.00 55.75 104 ILE A N 1
ATOM 860 C CA . ILE A 1 104 ? 4.212 14.002 23.818 1.00 55.75 104 ILE A CA 1
ATOM 861 C C . ILE A 1 104 ? 5.123 15.012 23.089 1.00 55.75 104 ILE A C 1
ATOM 863 O O . ILE A 1 104 ? 6.308 15.127 23.397 1.00 55.75 104 ILE A O 1
ATOM 867 N N . THR A 1 105 ? 4.585 15.810 22.162 1.00 44.72 105 THR A N 1
ATOM 868 C CA . THR A 1 105 ? 5.354 16.806 21.403 1.00 44.72 105 THR A CA 1
ATOM 869 C C . THR A 1 105 ? 4.522 18.074 21.236 1.00 44.72 105 THR A C 1
ATOM 871 O O . THR A 1 105 ? 3.405 17.972 20.732 1.00 44.72 105 THR A O 1
ATOM 874 N N . PRO A 1 106 ? 5.015 19.269 21.612 1.00 32.78 106 PRO A N 1
ATOM 875 C CA . PRO A 1 106 ? 4.338 20.512 21.279 1.00 32.78 106 PRO A CA 1
ATOM 876 C C . PRO A 1 106 ? 4.490 20.728 19.770 1.00 32.78 106 PRO A C 1
ATOM 878 O O . PRO A 1 106 ? 5.428 21.372 19.307 1.00 32.78 106 PRO A O 1
ATOM 881 N N . SER A 1 107 ? 3.600 20.130 18.983 1.00 43.16 107 SER A N 1
ATOM 882 C CA . SER A 1 107 ? 3.396 20.562 17.608 1.00 43.16 107 SER A CA 1
ATOM 883 C C . SER A 1 107 ? 2.887 21.998 17.679 1.00 43.16 107 SER A C 1
ATOM 885 O O . SER A 1 107 ? 2.019 22.327 18.491 1.00 43.16 107 SER A O 1
ATOM 887 N N . GLN A 1 108 ? 3.505 22.889 16.904 1.00 36.88 108 GLN A N 1
ATOM 888 C CA . GLN A 1 108 ? 3.041 24.264 16.791 1.00 36.88 108 GLN A CA 1
ATOM 889 C C . GLN A 1 108 ? 1.541 24.239 16.488 1.00 36.88 108 GLN A C 1
ATOM 891 O O . GLN A 1 108 ? 1.093 23.500 15.614 1.00 36.88 108 GLN A O 1
ATOM 896 N N . ASN A 1 109 ? 0.780 25.011 17.263 1.00 29.62 109 ASN A N 1
ATOM 897 C CA . ASN A 1 109 ? -0.654 25.183 17.096 1.00 29.62 109 ASN A CA 1
ATOM 898 C C . ASN A 1 109 ? -0.960 25.576 15.644 1.00 29.62 109 ASN A C 1
ATOM 900 O O . ASN A 1 109 ? -0.878 26.752 15.291 1.00 29.62 109 ASN A O 1
ATOM 904 N N . PHE A 1 110 ? -1.345 24.619 14.804 1.00 28.25 110 PHE A N 1
ATOM 905 C CA . PHE A 1 110 ? -2.041 24.942 13.569 1.00 28.25 110 PHE A CA 1
ATOM 906 C C . PHE A 1 110 ? -3.447 25.397 13.966 1.00 28.25 110 PHE A C 1
ATOM 908 O O . PHE A 1 110 ? -4.203 24.660 14.599 1.00 28.25 110 PHE A O 1
ATOM 915 N N . ALA A 1 111 ? -3.781 26.646 13.636 1.00 26.31 111 ALA A N 1
ATOM 916 C CA . ALA A 1 111 ? -4.977 27.370 14.079 1.00 26.31 111 ALA A CA 1
ATOM 917 C C . ALA A 1 111 ? -6.325 26.802 13.571 1.00 26.31 111 ALA A C 1
ATOM 919 O O . ALA A 1 111 ? -7.368 27.432 13.740 1.00 26.31 111 ALA A O 1
ATOM 920 N N . HIS A 1 112 ? -6.338 25.600 12.993 1.00 26.30 112 HIS A N 1
ATOM 921 C CA . HIS A 1 112 ? -7.533 24.939 12.485 1.00 26.30 112 HIS A CA 1
ATOM 922 C C . HIS A 1 112 ? -7.589 23.493 12.975 1.00 26.30 112 HIS A C 1
ATOM 924 O O . HIS A 1 112 ? -7.200 22.556 12.288 1.00 26.30 112 HIS A O 1
ATOM 930 N N . THR A 1 113 ? -8.108 23.306 14.186 1.00 28.55 113 THR A N 1
ATOM 931 C CA . THR A 1 113 ? -8.633 22.009 14.619 1.00 28.55 113 THR A CA 1
ATOM 932 C C . THR A 1 113 ? -9.934 21.733 13.859 1.00 28.55 113 THR A C 1
ATOM 934 O O . THR A 1 113 ? -10.856 22.554 13.934 1.00 28.55 113 THR A O 1
ATOM 937 N N . PRO A 1 114 ? -10.088 20.593 13.161 1.00 31.08 114 PRO A N 1
ATOM 938 C CA . PRO A 1 114 ? -11.409 20.128 12.778 1.00 31.08 114 PRO A CA 1
ATOM 939 C C . PRO A 1 114 ? -12.165 19.792 14.064 1.00 31.08 114 PRO A C 1
ATOM 941 O O . PRO A 1 114 ? -11.875 18.817 14.757 1.00 31.08 114 PRO A O 1
ATOM 944 N N . ARG A 1 115 ? -13.113 20.657 14.426 1.00 27.47 115 ARG A N 1
ATOM 945 C CA . ARG A 1 115 ? -14.125 20.345 15.430 1.00 27.47 115 ARG A CA 1
ATOM 946 C C . ARG A 1 115 ? -14.890 19.108 14.965 1.00 27.47 115 ARG A C 1
ATOM 948 O O . ARG A 1 115 ? -15.460 19.127 13.883 1.00 27.47 115 ARG A O 1
ATOM 955 N N . GLN A 1 116 ? -14.987 18.138 15.871 1.00 30.38 116 GLN A N 1
ATOM 956 C CA . GLN A 1 116 ? -15.966 17.050 15.889 1.00 30.38 116 GLN A CA 1
ATOM 957 C C . GLN A 1 116 ? -15.732 15.928 14.867 1.00 30.38 116 GLN A C 1
ATOM 959 O O . GLN A 1 116 ? -15.732 16.124 13.656 1.00 30.38 116 GLN A O 1
ATOM 964 N N . VAL A 1 117 ? -15.671 14.695 15.380 1.00 35.28 117 VAL A N 1
ATOM 965 C CA . VAL A 1 117 ? -15.944 13.466 14.621 1.00 35.28 117 VAL A CA 1
ATOM 966 C C . VAL A 1 117 ? -17.451 13.421 14.314 1.00 35.28 117 VAL A C 1
ATOM 968 O O . VAL A 1 117 ? -18.196 12.588 14.819 1.00 35.28 117 VAL A O 1
ATOM 971 N N . ALA A 1 118 ? -17.932 14.377 13.523 1.00 26.80 118 ALA A N 1
ATOM 972 C CA . ALA A 1 118 ? -19.299 14.445 13.033 1.00 26.80 118 ALA A CA 1
ATOM 973 C C . ALA A 1 118 ? -19.253 14.704 11.524 1.00 26.80 118 ALA A C 1
ATOM 975 O O . ALA A 1 118 ? -18.970 15.808 11.076 1.00 26.80 118 ALA A O 1
ATOM 976 N N . GLY A 1 119 ? -19.527 13.653 10.748 1.00 28.27 119 GLY A N 1
ATOM 977 C CA . GLY A 1 119 ? -19.793 13.744 9.312 1.00 28.27 119 GLY A CA 1
ATOM 978 C C . GLY A 1 119 ? -18.557 13.799 8.413 1.00 28.27 119 GLY A C 1
ATOM 979 O O . GLY A 1 119 ? -18.156 14.857 7.953 1.00 28.27 119 GLY A O 1
ATOM 980 N N . THR A 1 120 ? -18.017 12.638 8.043 1.00 31.25 120 THR A N 1
ATOM 981 C CA . THR A 1 120 ? -17.206 12.497 6.820 1.00 31.25 120 THR A CA 1
ATOM 982 C C . THR A 1 120 ? -17.986 11.680 5.795 1.00 31.25 120 THR A C 1
ATOM 984 O O . THR A 1 120 ? -17.720 10.513 5.536 1.00 31.25 120 THR A O 1
ATOM 987 N N . SER A 1 121 ? -19.006 12.317 5.224 1.00 31.19 121 SER A N 1
ATOM 988 C CA . SER A 1 121 ? -19.607 11.939 3.945 1.00 31.19 121 SER A CA 1
ATOM 989 C C . SER A 1 121 ? -19.406 13.113 2.985 1.00 31.19 121 SER A C 1
ATOM 991 O O . SER A 1 121 ? -20.245 14.005 2.904 1.00 31.19 121 SER A O 1
ATOM 993 N N . GLY A 1 122 ? -18.250 13.151 2.318 1.00 24.23 122 GLY A N 1
ATOM 994 C CA . GLY A 1 122 ? -17.901 14.172 1.328 1.00 24.23 122 GLY A CA 1
ATOM 995 C C . GLY A 1 122 ? -16.482 13.977 0.766 1.00 24.23 122 GLY A C 1
ATOM 996 O O . GLY A 1 122 ? -15.595 13.555 1.511 1.00 24.23 122 GLY A O 1
ATOM 997 N N . PRO A 1 123 ? -16.238 14.242 -0.534 1.00 29.84 123 PRO A N 1
ATOM 998 C CA . PRO A 1 123 ? -14.976 13.942 -1.198 1.00 29.84 123 PRO A CA 1
ATOM 999 C C . PRO A 1 123 ? -13.988 15.098 -1.003 1.00 29.84 123 PRO A C 1
ATOM 1001 O O . PRO A 1 123 ? -13.914 16.015 -1.813 1.00 29.84 123 PRO A O 1
ATOM 1004 N N . SER A 1 124 ? -13.228 15.093 0.089 1.00 25.78 124 SER A N 1
ATOM 1005 C CA . SER A 1 124 ? -12.074 15.990 0.265 1.00 25.78 124 SER A CA 1
ATOM 1006 C C . SER A 1 124 ? -11.039 15.340 1.186 1.00 25.78 124 SER A C 1
ATOM 1008 O O . SER A 1 124 ? -10.948 15.627 2.376 1.00 25.78 124 SER A O 1
ATOM 1010 N N . ARG A 1 125 ? -10.248 14.422 0.616 1.00 35.34 125 ARG A N 1
ATOM 1011 C CA . ARG A 1 125 ? -9.042 13.829 1.223 1.00 35.34 125 ARG A CA 1
ATOM 1012 C C . ARG A 1 125 ? -7.865 14.823 1.161 1.00 35.34 125 ARG A C 1
ATOM 1014 O O . ARG A 1 125 ? -6.902 14.564 0.448 1.00 35.34 125 ARG A O 1
ATOM 1021 N N . GLN A 1 126 ? -7.943 15.975 1.833 1.00 34.53 126 GLN A N 1
ATOM 1022 C CA . GLN A 1 126 ? -6.802 16.917 1.864 1.00 34.53 126 GLN A CA 1
ATOM 1023 C C . GLN A 1 126 ? -6.317 17.354 3.253 1.00 34.53 126 GLN A C 1
ATOM 1025 O O . GLN A 1 126 ? -5.188 17.809 3.341 1.00 34.53 126 GLN A O 1
ATOM 1030 N N . ASN A 1 127 ? -7.042 17.095 4.347 1.00 29.83 127 ASN A N 1
ATOM 1031 C CA . ASN A 1 127 ? -6.611 17.520 5.694 1.00 29.83 127 ASN A CA 1
ATOM 1032 C C . ASN A 1 127 ? -6.451 16.350 6.687 1.00 29.83 127 ASN A C 1
ATOM 1034 O O . ASN A 1 127 ? -6.822 16.454 7.852 1.00 29.83 127 ASN A O 1
ATOM 1038 N N . GLY A 1 128 ? -5.939 15.206 6.220 1.00 30.66 128 GLY A N 1
ATOM 1039 C CA . GLY A 1 128 ? -5.728 14.003 7.045 1.00 30.66 128 GLY A CA 1
ATOM 1040 C C . GLY A 1 128 ? -4.377 13.938 7.767 1.00 30.66 128 GLY A C 1
ATOM 1041 O O . GLY A 1 128 ? -4.153 13.017 8.544 1.00 30.66 128 GLY A O 1
ATOM 1042 N N . SER A 1 129 ? -3.479 14.896 7.533 1.00 31.94 129 SER A N 1
ATOM 1043 C CA . SER A 1 129 ? -2.090 14.876 8.017 1.00 31.94 129 SER A CA 1
ATOM 1044 C C . SER A 1 129 ? -1.935 15.209 9.509 1.00 31.94 129 SER A C 1
ATOM 1046 O O . SER A 1 129 ? -0.829 15.178 10.034 1.00 31.94 129 SER A O 1
ATOM 1048 N N . SER A 1 130 ? -3.019 15.554 10.213 1.00 32.81 130 SER A N 1
ATOM 1049 C CA . SER A 1 130 ? -2.951 16.135 11.567 1.00 32.81 130 SER A CA 1
ATOM 1050 C C . SER A 1 130 ? -3.217 15.153 12.716 1.00 32.81 130 SER A C 1
ATOM 1052 O O . SER A 1 130 ? -3.331 15.580 13.862 1.00 32.81 130 SER A O 1
ATOM 1054 N N . MET A 1 131 ? -3.309 13.845 12.454 1.00 31.09 131 MET A N 1
ATOM 1055 C CA . MET A 1 131 ? -3.496 12.824 13.500 1.00 31.09 131 MET A CA 1
ATOM 1056 C C . MET A 1 131 ? -2.600 11.592 13.302 1.00 31.09 131 MET A C 1
ATOM 1058 O O . MET A 1 131 ? -3.029 10.464 13.513 1.00 31.09 131 MET A O 1
ATOM 1062 N N . THR A 1 132 ? -1.322 11.768 12.973 1.00 31.09 132 THR A N 1
ATOM 1063 C CA . THR A 1 132 ? -0.319 10.732 13.269 1.00 31.09 132 THR A CA 1
ATOM 1064 C C . THR A 1 132 ? 0.096 10.854 14.734 1.00 31.09 132 THR A C 1
ATOM 1066 O O . THR A 1 132 ? 1.148 11.379 15.087 1.00 31.09 132 THR A O 1
ATOM 1069 N N . ARG A 1 133 ? -0.770 10.384 15.637 1.00 35.00 133 ARG A N 1
ATOM 1070 C CA . ARG A 1 133 ? -0.356 10.093 17.012 1.00 35.00 133 ARG A CA 1
ATOM 1071 C C . ARG A 1 133 ? 0.458 8.807 16.984 1.00 35.00 133 ARG A C 1
ATOM 1073 O O . ARG A 1 133 ? -0.091 7.722 17.130 1.00 35.00 133 ARG A O 1
ATOM 1080 N N . GLU A 1 134 ? 1.764 8.931 16.768 1.00 33.56 134 GLU A N 1
ATOM 1081 C CA . GLU A 1 134 ? 2.694 7.844 17.062 1.00 33.56 134 GLU A CA 1
ATOM 1082 C C . GLU A 1 134 ? 2.556 7.475 18.546 1.00 33.56 134 GLU A C 1
ATOM 1084 O O . GLU A 1 134 ? 2.950 8.226 19.442 1.00 33.56 134 GLU A O 1
ATOM 1089 N N . CYS A 1 135 ? 1.998 6.298 18.821 1.00 28.11 135 CYS A N 1
ATOM 1090 C CA . CYS A 1 135 ? 2.173 5.639 20.106 1.00 28.11 135 CYS A CA 1
ATOM 1091 C C . CYS A 1 135 ? 3.656 5.273 20.253 1.00 28.11 135 CYS A C 1
ATOM 1093 O O . CYS A 1 135 ? 4.088 4.215 19.809 1.00 28.11 135 CYS A O 1
ATOM 1095 N N . ARG A 1 136 ? 4.452 6.143 20.883 1.00 32.56 136 ARG A N 1
ATOM 1096 C CA . ARG A 1 136 ? 5.805 5.797 21.331 1.00 32.56 136 ARG A CA 1
ATOM 1097 C C . ARG A 1 136 ? 5.803 5.474 22.823 1.00 32.56 136 ARG A C 1
ATOM 1099 O O . ARG A 1 136 ? 5.530 6.332 23.659 1.00 32.56 136 ARG A O 1
ATOM 1106 N N . VAL A 1 137 ? 6.200 4.244 23.143 1.00 27.38 137 VAL A N 1
ATOM 1107 C CA . VAL A 1 137 ? 6.599 3.818 24.492 1.00 27.38 137 VAL A CA 1
ATOM 1108 C C . VAL A 1 137 ? 7.877 4.580 24.888 1.00 27.38 137 VAL A C 1
ATOM 1110 O O . VAL A 1 137 ? 8.809 4.656 24.080 1.00 27.38 137 VAL A O 1
ATOM 1113 N N . PRO A 1 138 ? 7.957 5.191 26.083 1.00 26.91 138 PRO A N 1
ATOM 1114 C CA . PRO A 1 138 ? 9.091 6.026 26.441 1.00 26.91 138 PRO A CA 1
ATOM 1115 C C . PRO A 1 138 ? 10.364 5.194 26.630 1.00 26.91 138 PRO A C 1
ATOM 1117 O O . PRO A 1 138 ? 10.340 4.133 27.249 1.00 26.91 138 PRO A O 1
ATOM 1120 N N . ASN A 1 139 ? 11.475 5.799 26.190 1.00 25.02 139 ASN A N 1
ATOM 1121 C CA . ASN A 1 139 ? 12.873 5.496 26.513 1.00 25.02 139 ASN A CA 1
ATOM 1122 C C . ASN A 1 139 ? 13.660 4.678 25.462 1.00 25.02 139 ASN A C 1
ATOM 1124 O O . ASN A 1 139 ? 13.699 3.455 25.493 1.00 25.02 139 ASN A O 1
ATOM 1128 N N . THR A 1 140 ? 14.359 5.371 24.553 1.00 25.70 140 THR A N 1
ATOM 1129 C CA . THR A 1 140 ? 15.825 5.260 24.349 1.00 25.70 140 THR A CA 1
ATOM 1130 C C . THR A 1 140 ? 16.300 6.157 23.197 1.00 25.70 140 THR A C 1
ATOM 1132 O O . THR A 1 140 ? 15.613 6.377 22.201 1.00 25.70 140 THR A O 1
ATOM 1135 N N . ARG A 1 141 ? 17.488 6.738 23.396 1.00 28.75 141 ARG A N 1
ATOM 1136 C CA . ARG A 1 141 ? 18.211 7.622 22.473 1.00 28.75 141 ARG A CA 1
ATOM 1137 C C . ARG A 1 141 ? 18.648 6.869 21.210 1.00 28.75 141 ARG A C 1
ATOM 1139 O O . ARG A 1 141 ? 18.941 5.679 21.275 1.00 28.75 141 ARG A O 1
ATOM 1146 N N . THR A 1 142 ? 18.839 7.637 20.134 1.00 24.88 142 THR A N 1
ATOM 1147 C CA . THR A 1 142 ? 19.399 7.286 18.808 1.00 24.88 142 THR A CA 1
ATOM 1148 C C . THR A 1 142 ? 18.327 7.048 17.741 1.00 24.88 142 THR A C 1
ATOM 1150 O O . THR A 1 142 ? 17.584 6.072 17.779 1.00 24.88 142 THR A O 1
ATOM 1153 N N . VAL A 1 143 ? 18.274 7.955 16.760 1.00 29.22 143 VAL A N 1
ATOM 1154 C CA . VAL A 1 143 ? 17.317 7.985 15.633 1.00 29.22 143 VAL A CA 1
ATOM 1155 C C . VAL A 1 143 ? 17.315 6.674 14.827 1.00 29.22 143 VAL A C 1
ATOM 1157 O O . VAL A 1 143 ? 16.278 6.282 14.308 1.00 29.22 143 VAL A O 1
ATOM 1160 N N . SER A 1 144 ? 18.422 5.924 14.835 1.00 26.67 144 SER A N 1
ATOM 1161 C CA . SER A 1 144 ? 18.510 4.595 14.210 1.00 26.67 144 SER A CA 1
ATOM 1162 C C . SER A 1 144 ? 17.815 3.477 15.021 1.00 26.67 144 SER A C 1
ATOM 1164 O O . SER A 1 144 ? 17.201 2.579 14.454 1.00 26.67 144 SER A O 1
ATOM 1166 N N . GLY A 1 145 ? 17.811 3.552 16.360 1.00 25.50 145 GLY A N 1
ATOM 1167 C CA . GLY A 1 145 ? 17.171 2.544 17.229 1.00 25.50 145 GLY A CA 1
ATOM 1168 C C . GLY A 1 145 ? 15.648 2.685 17.334 1.00 25.50 145 GLY A C 1
ATOM 1169 O O . GLY A 1 145 ? 14.941 1.724 17.616 1.00 25.50 145 GLY A O 1
ATOM 1170 N N . SER A 1 146 ? 15.134 3.883 17.062 1.00 38.84 146 SER A N 1
ATOM 1171 C CA . SER A 1 146 ? 13.708 4.216 17.109 1.00 38.84 146 SER A CA 1
ATOM 1172 C C . SER A 1 146 ? 12.875 3.568 16.002 1.00 38.84 146 SER A C 1
ATOM 1174 O O . SER A 1 146 ? 11.781 3.079 16.270 1.00 38.84 146 SER A O 1
ATOM 1176 N N . ILE A 1 147 ? 13.394 3.548 14.771 1.00 42.50 147 ILE A N 1
ATOM 1177 C CA . ILE A 1 147 ? 12.707 2.934 13.629 1.00 42.50 147 ILE A CA 1
ATOM 1178 C C . ILE A 1 147 ? 12.700 1.414 13.805 1.00 42.50 147 ILE A C 1
ATOM 1180 O O . ILE A 1 147 ? 11.647 0.798 13.708 1.00 42.50 147 ILE A O 1
ATOM 1184 N N . TYR A 1 148 ? 13.839 0.820 14.177 1.00 37.91 148 TYR A N 1
ATOM 1185 C CA . TYR A 1 148 ? 13.939 -0.624 14.401 1.00 37.91 148 TYR A CA 1
ATOM 1186 C C . TYR A 1 148 ? 13.037 -1.107 15.550 1.00 37.91 148 TYR A C 1
ATOM 1188 O O . TYR A 1 148 ? 12.377 -2.136 15.427 1.00 37.91 148 TYR A O 1
ATOM 1196 N N . LEU A 1 149 ? 12.939 -0.345 16.649 1.00 37.59 149 LEU A N 1
ATOM 1197 C CA . LEU A 1 149 ? 12.026 -0.667 17.750 1.00 37.59 149 LEU A CA 1
ATOM 1198 C C . LEU A 1 149 ? 10.549 -0.530 17.336 1.00 37.59 149 LEU A C 1
ATOM 1200 O O . LEU A 1 149 ? 9.758 -1.403 17.681 1.00 37.59 149 LEU A O 1
ATOM 1204 N N . SER A 1 150 ? 10.196 0.500 16.557 1.00 54.44 150 SER A N 1
ATOM 1205 C CA . SER A 1 150 ? 8.849 0.670 15.984 1.00 54.44 150 SER A CA 1
ATOM 1206 C C . SER A 1 150 ? 8.482 -0.473 15.027 1.00 54.44 150 SER A C 1
ATOM 1208 O O . SER A 1 150 ? 7.374 -0.992 15.082 1.00 54.44 150 SER A O 1
ATOM 1210 N N . CYS A 1 151 ? 9.434 -0.960 14.225 1.00 54.75 151 CYS A N 1
ATOM 1211 C CA . CYS A 1 151 ? 9.199 -2.045 13.262 1.00 54.75 151 CYS A CA 1
ATOM 1212 C C . CYS A 1 151 ? 9.175 -3.442 13.912 1.00 54.75 151 CYS A C 1
ATOM 1214 O O . CYS A 1 151 ? 8.442 -4.342 13.496 1.00 54.75 151 CYS A O 1
ATOM 1216 N N . ARG A 1 152 ? 9.936 -3.650 14.995 1.00 53.53 152 ARG A N 1
ATOM 1217 C CA . ARG A 1 152 ? 9.768 -4.854 15.828 1.00 53.53 152 ARG A CA 1
ATOM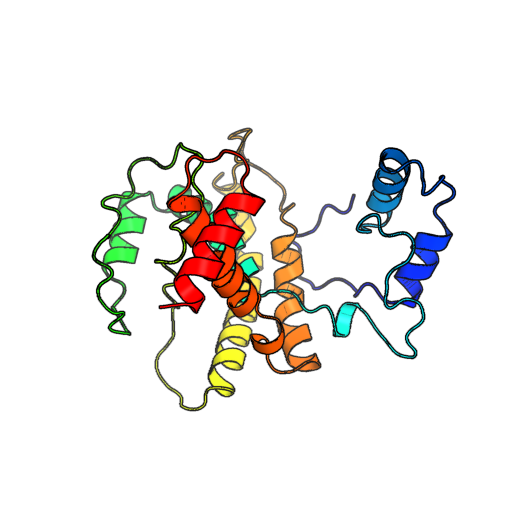 1218 C C . ARG A 1 152 ? 8.419 -4.846 16.536 1.00 53.53 152 ARG A C 1
ATOM 1220 O O . ARG A 1 152 ? 7.759 -5.878 16.564 1.00 53.53 152 ARG A O 1
ATOM 1227 N N . GLN A 1 153 ? 7.999 -3.693 17.064 1.00 61.59 153 GLN A N 1
ATOM 1228 C CA . GLN A 1 153 ? 6.652 -3.527 17.611 1.00 61.59 153 GLN A CA 1
ATOM 1229 C C . GLN A 1 153 ? 5.595 -3.784 16.533 1.00 61.59 153 GLN A C 1
ATOM 1231 O O . GLN A 1 153 ? 4.674 -4.544 16.793 1.00 61.59 153 GLN A O 1
ATOM 1236 N N . SER A 1 154 ? 5.773 -3.280 15.307 1.00 69.12 154 SER A N 1
ATOM 1237 C CA . SER A 1 154 ? 4.829 -3.524 14.212 1.00 69.12 154 SER A CA 1
ATOM 1238 C C . SER A 1 154 ? 4.741 -4.998 13.822 1.00 69.12 154 SER A C 1
ATOM 1240 O O . SER A 1 154 ? 3.646 -5.470 13.553 1.00 69.12 154 SER A O 1
ATOM 1242 N N . SER A 1 155 ? 5.851 -5.744 13.832 1.00 76.88 155 SER A N 1
ATOM 1243 C CA . SER A 1 155 ? 5.843 -7.182 13.511 1.00 76.88 155 SER A CA 1
ATOM 1244 C C . SER A 1 155 ? 5.091 -7.989 14.572 1.00 76.88 155 SER A C 1
ATOM 1246 O O . SER A 1 155 ? 4.243 -8.813 14.240 1.00 76.88 155 SER A O 1
ATOM 1248 N N . THR A 1 156 ? 5.344 -7.710 15.855 1.00 81.62 156 THR A N 1
ATOM 1249 C CA . THR A 1 156 ? 4.607 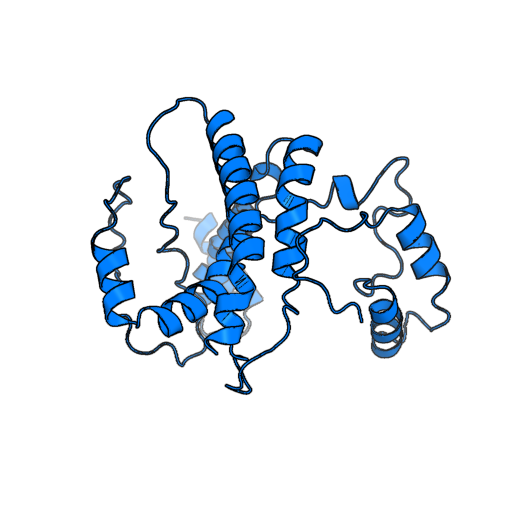-8.342 16.960 1.00 81.62 156 THR A CA 1
ATOM 1250 C C . THR A 1 156 ? 3.132 -7.949 16.951 1.00 81.62 156 THR A C 1
ATOM 1252 O O . THR A 1 156 ? 2.280 -8.814 17.107 1.00 81.62 156 THR A O 1
ATOM 1255 N N . SER A 1 157 ? 2.813 -6.671 16.733 1.00 82.81 157 SER A N 1
ATOM 1256 C CA . SER A 1 157 ? 1.430 -6.194 16.663 1.00 82.81 157 SER A CA 1
ATOM 1257 C C . SER A 1 157 ? 0.683 -6.744 15.450 1.00 82.81 157 SER A C 1
ATOM 1259 O O . SER A 1 157 ? -0.507 -7.023 15.550 1.00 82.81 157 SER A O 1
ATOM 1261 N N . LEU A 1 158 ? 1.361 -6.939 14.316 1.00 85.44 158 LEU A N 1
ATOM 1262 C CA . LEU A 1 158 ? 0.767 -7.578 13.145 1.00 85.44 158 LEU A CA 1
ATOM 1263 C C . LEU A 1 158 ? 0.474 -9.056 13.425 1.00 85.44 158 LEU A C 1
ATOM 1265 O O . LEU A 1 158 ? -0.616 -9.525 13.111 1.00 85.44 158 LEU A O 1
ATOM 1269 N N . GLN A 1 159 ? 1.396 -9.772 14.076 1.00 86.94 159 GLN A N 1
ATOM 1270 C CA . GLN A 1 159 ? 1.145 -11.147 14.512 1.00 86.94 159 GLN A CA 1
ATOM 1271 C C . GLN A 1 159 ? -0.031 -11.220 15.494 1.00 86.94 159 GLN A C 1
ATOM 1273 O O . GLN A 1 159 ? -0.944 -12.014 15.295 1.00 86.94 159 GLN A O 1
ATOM 1278 N N . GLU A 1 160 ? -0.062 -10.345 16.501 1.00 87.19 160 GLU A N 1
ATOM 1279 C CA . GLU A 1 160 ? -1.169 -10.257 17.457 1.00 87.19 160 GLU A CA 1
ATOM 1280 C C . GLU A 1 160 ? -2.499 -9.962 16.751 1.00 87.19 160 GLU A C 1
ATOM 1282 O O . GLU A 1 160 ? -3.523 -10.568 17.073 1.00 87.19 160 GLU A O 1
ATOM 1287 N N . PHE A 1 161 ? -2.496 -9.084 15.745 1.00 88.19 161 PHE A N 1
ATOM 1288 C CA . PHE A 1 161 ? -3.657 -8.880 14.888 1.00 88.19 161 PHE A CA 1
ATOM 1289 C C . PHE A 1 161 ? -4.063 -10.184 14.193 1.00 88.19 161 PHE A C 1
ATOM 1291 O O . PHE A 1 161 ? -5.233 -10.554 14.263 1.00 88.19 161 PHE A O 1
ATOM 1298 N N . HIS A 1 162 ? -3.137 -10.915 13.566 1.00 88.50 162 HIS A N 1
ATOM 1299 C CA . HIS A 1 162 ? -3.463 -12.177 12.898 1.00 88.50 162 HIS A CA 1
ATOM 1300 C C . HIS A 1 162 ? -4.009 -13.245 13.852 1.00 88.50 162 HIS A C 1
ATOM 1302 O O . HIS A 1 162 ? -4.901 -13.993 13.448 1.00 88.50 162 HIS A O 1
ATOM 1308 N N . ASP A 1 163 ? -3.542 -13.275 15.100 1.00 89.50 163 ASP A N 1
ATOM 1309 C CA . ASP A 1 163 ? -4.008 -14.210 16.129 1.00 89.50 163 ASP A CA 1
ATOM 1310 C C . ASP A 1 163 ? -5.460 -13.920 16.564 1.00 89.50 163 ASP A C 1
ATOM 1312 O O . ASP A 1 163 ? -6.189 -14.833 16.954 1.00 89.50 163 ASP A O 1
ATOM 1316 N N . HIS A 1 164 ? -5.911 -12.661 16.468 1.00 87.38 164 HIS A N 1
ATOM 1317 C CA . HIS A 1 164 ? -7.216 -12.221 16.987 1.00 87.38 164 HIS A CA 1
ATOM 1318 C C . HIS A 1 164 ? -8.211 -11.739 15.922 1.00 87.38 164 HIS A C 1
ATOM 1320 O O . HIS A 1 164 ? -9.396 -11.572 16.223 1.00 87.38 164 HIS A O 1
ATOM 1326 N N . LYS A 1 165 ? -7.786 -11.521 14.673 1.00 86.94 165 LYS A N 1
ATOM 1327 C CA . LYS A 1 165 ? -8.619 -10.934 13.605 1.00 86.94 165 LYS A CA 1
ATOM 1328 C C . LYS A 1 165 ? -9.913 -11.710 13.352 1.00 86.94 165 LYS A C 1
ATOM 1330 O O . LYS A 1 165 ? -10.924 -11.112 12.990 1.00 86.94 165 LYS A O 1
ATOM 1335 N N . ASP A 1 166 ? -9.938 -13.021 13.586 1.00 89.75 166 ASP A N 1
ATOM 1336 C CA . ASP A 1 166 ? -11.145 -13.829 13.388 1.00 89.75 166 ASP A CA 1
ATOM 1337 C C . ASP A 1 166 ? -12.278 -13.407 14.331 1.00 89.75 166 ASP A C 1
ATOM 1339 O O . ASP A 1 166 ? -13.447 -13.461 13.945 1.00 89.75 166 ASP A O 1
ATOM 1343 N N . ALA A 1 167 ? -11.954 -12.872 15.514 1.00 88.75 167 ALA A N 1
ATOM 1344 C CA . ALA A 1 167 ? -12.940 -12.278 16.411 1.00 88.75 167 ALA A CA 1
ATOM 1345 C C . ALA A 1 167 ? -13.642 -11.065 15.772 1.00 88.75 167 ALA A C 1
ATOM 1347 O O . ALA A 1 167 ? -14.829 -10.846 16.010 1.00 88.75 167 ALA A O 1
ATOM 1348 N N . ILE A 1 168 ? -12.958 -10.298 14.915 1.00 86.44 168 ILE A N 1
ATOM 1349 C CA . ILE A 1 168 ? -13.546 -9.153 14.198 1.00 86.44 168 ILE A CA 1
ATOM 1350 C C . ILE A 1 168 ? -14.627 -9.641 13.222 1.00 86.44 168 ILE A C 1
ATOM 1352 O O . ILE A 1 168 ? -15.691 -9.028 13.115 1.00 86.44 168 ILE A O 1
ATOM 1356 N N . ILE A 1 169 ? -14.394 -10.767 12.539 1.00 89.19 169 ILE A N 1
ATOM 1357 C CA . ILE A 1 169 ? -15.386 -11.381 11.644 1.00 89.19 169 ILE A CA 1
ATOM 1358 C C . ILE A 1 169 ? -16.520 -12.024 12.446 1.00 89.19 169 ILE A C 1
ATOM 1360 O O . ILE A 1 169 ? -17.685 -11.829 12.103 1.00 89.19 169 ILE A O 1
ATOM 1364 N N . GLN A 1 170 ? -16.205 -12.766 13.512 1.00 89.25 170 GLN A N 1
ATOM 1365 C CA . GLN A 1 170 ? -17.200 -13.458 14.343 1.00 89.25 170 GLN A CA 1
ATOM 1366 C C . GLN A 1 170 ? -18.191 -12.487 14.993 1.00 89.25 170 GLN A C 1
ATOM 1368 O O . GLN A 1 170 ? -19.385 -12.774 15.035 1.00 89.25 170 GLN A O 1
ATOM 1373 N N . ASN A 1 171 ? -17.715 -11.318 15.426 1.00 87.56 171 ASN A N 1
ATOM 1374 C CA . ASN A 1 171 ? -18.564 -10.249 15.956 1.00 87.56 171 ASN A CA 1
ATOM 1375 C C . ASN A 1 171 ? -19.225 -9.398 14.856 1.00 87.56 171 ASN A C 1
ATOM 1377 O O . ASN A 1 171 ? -19.996 -8.489 15.147 1.00 87.56 171 ASN A O 1
ATOM 1381 N N . GLY A 1 172 ? -18.943 -9.681 13.581 1.00 88.12 172 GLY A N 1
ATOM 1382 C CA . GLY A 1 172 ? -19.530 -8.973 12.450 1.00 88.12 172 GLY A CA 1
ATOM 1383 C C . GLY A 1 172 ? -19.053 -7.530 12.316 1.00 88.12 172 GLY A C 1
ATOM 1384 O O . GLY A 1 172 ? -19.803 -6.703 11.824 1.00 88.12 172 GLY A O 1
ATOM 1385 N N . HIS A 1 173 ? -17.838 -7.192 12.753 1.00 86.25 173 HIS A N 1
ATOM 1386 C CA . HIS A 1 173 ? -17.308 -5.821 12.696 1.00 86.25 173 HIS A CA 1
ATOM 1387 C C . HIS A 1 173 ? -16.558 -5.512 11.389 1.00 86.25 173 HIS A C 1
ATOM 1389 O O . HIS A 1 173 ? -16.340 -4.344 11.056 1.00 86.25 173 HIS A O 1
ATOM 1395 N N . HIS A 1 174 ? -16.186 -6.538 10.620 1.00 89.38 174 HIS A N 1
ATOM 1396 C CA . HIS A 1 174 ? -15.534 -6.377 9.324 1.00 89.38 174 HIS A CA 1
ATOM 1397 C C . HIS A 1 174 ? -16.581 -6.177 8.220 1.00 89.38 174 HIS A C 1
ATOM 1399 O O . HIS A 1 174 ? -17.203 -7.139 7.785 1.00 89.38 174 HIS A O 1
ATOM 1405 N N . HIS A 1 175 ? -16.770 -4.943 7.746 1.00 86.88 175 HIS A N 1
ATOM 1406 C CA . HIS A 1 175 ? -17.764 -4.616 6.717 1.00 86.88 175 HIS A CA 1
ATOM 1407 C C . HIS A 1 175 ? -17.139 -4.099 5.422 1.00 86.88 175 HIS A C 1
ATOM 1409 O O . HIS A 1 175 ? -16.151 -3.367 5.440 1.00 86.88 175 HIS A O 1
ATOM 1415 N N . GLY A 1 176 ? -17.778 -4.406 4.293 1.00 83.69 176 GLY A N 1
ATOM 1416 C CA . GLY A 1 176 ? -17.440 -3.795 3.013 1.00 83.69 176 GLY A CA 1
ATOM 1417 C C . GLY A 1 176 ? -17.915 -2.346 2.965 1.00 83.69 176 GLY A C 1
ATOM 1418 O O . GLY A 1 176 ? -19.085 -2.066 3.225 1.00 83.69 176 GLY A O 1
ATOM 1419 N N . GLU A 1 177 ? -17.037 -1.418 2.586 1.00 77.75 177 GLU A N 1
ATOM 1420 C CA . GLU A 1 177 ? -17.355 0.016 2.560 1.00 77.75 177 GLU A CA 1
ATOM 1421 C C . GLU A 1 177 ? -18.605 0.324 1.718 1.00 77.75 177 GLU A C 1
ATOM 1423 O O . GLU A 1 177 ? -19.479 1.076 2.158 1.00 77.75 177 GLU A O 1
ATOM 1428 N N . LYS A 1 178 ? -18.708 -0.298 0.534 1.00 80.88 178 LYS A N 1
ATOM 1429 C CA . LYS A 1 178 ? -19.811 -0.101 -0.420 1.00 80.88 178 LYS A CA 1
ATOM 1430 C C . LYS A 1 178 ? -21.035 -0.956 -0.107 1.00 80.88 178 LYS A C 1
ATOM 1432 O O . LYS A 1 178 ? -22.156 -0.471 -0.180 1.00 80.88 178 LYS A O 1
ATOM 1437 N N . THR A 1 179 ? -20.827 -2.230 0.214 1.00 82.88 179 THR A N 1
ATOM 1438 C CA . THR A 1 179 ? -21.921 -3.195 0.396 1.00 82.88 179 THR A CA 1
ATOM 1439 C C . THR A 1 179 ? -22.559 -3.103 1.776 1.00 82.88 179 THR A C 1
ATOM 1441 O O . THR A 1 179 ? -23.686 -3.558 1.943 1.00 82.88 179 THR A O 1
ATOM 1444 N N . LYS A 1 180 ? -21.840 -2.551 2.767 1.00 83.56 180 LYS A N 1
ATOM 1445 C CA . LYS A 1 180 ? -22.194 -2.554 4.198 1.00 83.56 180 LYS A CA 1
ATOM 1446 C C . LYS A 1 180 ? -22.463 -3.951 4.770 1.00 83.56 180 LYS A C 1
ATOM 1448 O O . LYS A 1 180 ? -22.958 -4.075 5.882 1.00 83.56 180 LYS A O 1
ATOM 1453 N N . GLN A 1 181 ? -22.124 -5.002 4.026 1.00 87.62 181 GLN A N 1
ATOM 1454 C CA . GLN A 1 181 ? -22.261 -6.388 4.452 1.00 87.62 181 GLN A CA 1
ATOM 1455 C C . GLN A 1 181 ? -21.004 -6.833 5.187 1.00 87.62 181 GLN A C 1
ATOM 1457 O O . GLN A 1 181 ? -19.907 -6.353 4.887 1.00 87.62 181 GLN A O 1
ATOM 1462 N N . VAL A 1 182 ? -21.174 -7.774 6.116 1.00 88.25 182 VAL A N 1
ATOM 1463 C CA . VAL A 1 182 ? -20.058 -8.408 6.818 1.00 88.25 182 VAL A CA 1
ATOM 1464 C C . VAL A 1 182 ? -19.210 -9.193 5.816 1.00 88.25 182 VAL A C 1
ATOM 1466 O O . VAL A 1 182 ? -19.712 -10.078 5.119 1.00 88.25 182 VAL A O 1
ATOM 1469 N N . LEU A 1 183 ? -17.921 -8.874 5.749 1.00 90.06 183 LEU A N 1
ATOM 1470 C CA . LEU A 1 183 ? -16.931 -9.588 4.956 1.00 90.06 183 LEU A CA 1
ATOM 1471 C C . LEU A 1 183 ? -16.375 -10.759 5.765 1.00 90.06 183 LEU A C 1
ATOM 1473 O O . LEU A 1 183 ? -16.010 -10.622 6.929 1.00 90.06 183 LEU A O 1
ATOM 1477 N N . ARG A 1 184 ? -16.290 -11.925 5.119 1.00 89.56 184 ARG A N 1
ATOM 1478 C CA . ARG A 1 184 ? -15.728 -13.158 5.703 1.00 89.56 184 ARG A CA 1
ATOM 1479 C C . ARG A 1 184 ? -14.304 -13.455 5.234 1.00 89.56 184 ARG A C 1
ATOM 1481 O O . ARG A 1 184 ? -13.808 -14.553 5.446 1.00 89.56 184 ARG A O 1
ATOM 1488 N N . HIS A 1 185 ? -13.681 -12.511 4.542 1.00 89.31 185 HIS A N 1
ATOM 1489 C CA . HIS A 1 185 ? -12.370 -12.672 3.930 1.00 89.31 185 HIS A CA 1
ATOM 1490 C C . HIS A 1 185 ? -11.495 -11.460 4.243 1.00 89.31 185 HIS A C 1
ATOM 1492 O O . HIS A 1 185 ? -12.005 -10.372 4.502 1.00 89.31 185 HIS A O 1
ATOM 1498 N N . TRP A 1 186 ? -10.180 -11.635 4.152 1.00 88.56 186 TRP A N 1
ATOM 1499 C CA . TRP A 1 186 ? -9.177 -10.597 4.399 1.00 88.56 186 TRP A CA 1
ATOM 1500 C C . TRP A 1 186 ? -8.470 -10.210 3.098 1.00 88.56 186 TRP A C 1
ATOM 1502 O O . TRP A 1 186 ? -7.253 -10.273 2.992 1.00 88.56 186 TRP A O 1
ATOM 1512 N N . HIS A 1 187 ? -9.240 -9.822 2.074 1.00 88.50 187 HIS A N 1
ATOM 1513 C CA . HIS A 1 187 ? -8.673 -9.415 0.775 1.00 88.50 187 HIS A CA 1
ATOM 1514 C C . HIS A 1 187 ? -8.183 -7.963 0.847 1.00 88.50 187 HIS A C 1
ATOM 1516 O O . HIS A 1 187 ? -8.712 -7.085 0.165 1.00 88.50 187 HIS A O 1
ATOM 1522 N N . ILE A 1 188 ? -7.226 -7.704 1.733 1.00 87.25 188 ILE A N 1
ATOM 1523 C CA . ILE A 1 188 ? -6.655 -6.384 1.978 1.00 87.25 188 ILE A CA 1
ATOM 1524 C C . ILE A 1 188 ? -5.168 -6.481 1.627 1.00 87.25 188 ILE A C 1
ATOM 1526 O O . ILE A 1 188 ? -4.383 -6.880 2.480 1.00 87.25 188 ILE A O 1
ATOM 1530 N N . PRO A 1 189 ? -4.757 -6.119 0.395 1.00 86.00 189 PRO A N 1
ATOM 1531 C CA . PRO A 1 189 ? -3.365 -6.257 -0.049 1.00 86.00 189 PRO A CA 1
ATOM 1532 C C . PRO A 1 189 ? -2.339 -5.549 0.844 1.00 86.00 189 PRO A C 1
ATOM 1534 O O . PRO A 1 189 ? -1.173 -5.919 0.866 1.00 86.00 189 PRO A O 1
ATOM 1537 N N . LYS A 1 190 ? -2.762 -4.530 1.600 1.00 85.88 190 LYS A N 1
ATOM 1538 C CA . LYS A 1 190 ? -1.892 -3.831 2.548 1.00 85.88 190 LYS A CA 1
ATOM 1539 C C . LYS A 1 190 ? -1.443 -4.716 3.713 1.00 85.88 190 LYS A C 1
ATOM 1541 O O . LYS A 1 190 ? -0.368 -4.470 4.237 1.00 85.88 190 LYS A O 1
ATOM 1546 N N . LEU A 1 191 ? -2.228 -5.722 4.112 1.00 86.50 191 LEU A N 1
ATOM 1547 C CA . LEU A 1 191 ? -1.834 -6.648 5.180 1.00 86.50 191 LEU A CA 1
ATOM 1548 C C . LEU A 1 191 ? -0.617 -7.478 4.755 1.00 86.50 191 LEU A C 1
ATOM 1550 O O . LEU A 1 191 ? 0.360 -7.524 5.494 1.00 86.50 191 LEU A O 1
ATOM 1554 N N . GLU A 1 192 ? -0.635 -8.007 3.531 1.00 87.25 192 GLU A N 1
ATOM 1555 C CA . GLU A 1 192 ? 0.532 -8.636 2.898 1.00 87.25 192 GLU A CA 1
ATOM 1556 C C . GLU A 1 192 ? 1.727 -7.677 2.851 1.00 87.25 192 GLU A C 1
ATOM 1558 O O . GLU A 1 192 ? 2.819 -7.984 3.321 1.00 87.25 192 GLU A O 1
ATOM 1563 N N . LEU A 1 193 ? 1.505 -6.460 2.342 1.00 85.75 193 LEU A N 1
ATOM 1564 C CA . LEU A 1 193 ? 2.561 -5.458 2.203 1.00 85.75 193 LEU A CA 1
ATOM 1565 C C . LEU A 1 193 ? 3.244 -5.138 3.540 1.00 85.75 193 LEU A C 1
ATOM 1567 O O . LEU A 1 193 ? 4.451 -4.896 3.581 1.00 85.75 193 LEU A O 1
ATOM 1571 N N . MET A 1 194 ? 2.482 -5.134 4.637 1.00 85.19 194 MET A N 1
ATOM 1572 C CA . MET A 1 194 ? 3.010 -4.871 5.974 1.00 85.19 194 MET A CA 1
ATOM 1573 C C . MET A 1 194 ? 3.995 -5.941 6.446 1.00 85.19 194 MET A C 1
ATOM 1575 O O . MET A 1 194 ? 4.920 -5.608 7.189 1.00 85.19 194 MET A O 1
ATOM 1579 N N . GLN A 1 195 ? 3.851 -7.184 5.985 1.00 87.12 195 GLN A N 1
ATOM 1580 C CA . GLN A 1 195 ? 4.773 -8.273 6.308 1.00 87.12 195 GLN A CA 1
ATOM 1581 C C . GLN A 1 195 ? 6.132 -8.098 5.621 1.00 87.12 195 GLN A C 1
ATOM 1583 O O . GLN A 1 195 ? 7.149 -8.519 6.170 1.00 87.12 195 GLN A O 1
ATOM 1588 N N . SER A 1 196 ? 6.176 -7.427 4.465 1.00 85.56 196 SER A N 1
ATOM 1589 C CA . SER A 1 196 ? 7.417 -7.160 3.725 1.00 85.56 196 SER A CA 1
ATOM 1590 C C . SER A 1 196 ? 8.237 -6.000 4.295 1.00 85.56 196 SER A C 1
ATOM 1592 O O . SER A 1 196 ? 9.436 -5.920 4.041 1.00 85.56 196 SER A O 1
ATOM 1594 N N . ILE A 1 197 ? 7.638 -5.105 5.090 1.00 82.56 197 ILE A N 1
ATOM 1595 C CA . ILE A 1 197 ? 8.318 -3.885 5.561 1.00 82.56 197 ILE A CA 1
ATOM 1596 C C . ILE A 1 197 ? 9.519 -4.212 6.450 1.00 82.56 197 ILE A C 1
ATOM 1598 O O . ILE A 1 197 ? 10.598 -3.660 6.239 1.00 82.56 197 ILE A O 1
ATOM 1602 N N . THR A 1 198 ? 9.357 -5.104 7.429 1.00 83.12 198 THR A N 1
ATOM 1603 C CA . THR A 1 198 ? 10.453 -5.466 8.340 1.00 83.12 198 THR A CA 1
ATOM 1604 C C . THR A 1 198 ? 11.627 -6.111 7.590 1.00 83.12 198 THR A C 1
ATOM 1606 O O . THR A 1 198 ? 12.737 -5.592 7.725 1.00 83.12 198 THR A O 1
ATOM 1609 N N . PRO A 1 199 ? 11.421 -7.144 6.743 1.00 84.75 199 PRO A N 1
ATOM 1610 C CA . PRO A 1 199 ? 12.480 -7.673 5.882 1.00 84.75 199 PRO A CA 1
ATOM 1611 C C . PRO A 1 199 ? 13.141 -6.611 4.993 1.00 84.75 199 PRO A C 1
ATOM 1613 O O . PRO A 1 199 ? 14.367 -6.562 4.907 1.00 84.75 199 PRO A O 1
ATOM 1616 N N . SER A 1 200 ? 12.360 -5.716 4.376 1.00 82.56 200 SER A N 1
ATOM 1617 C CA . SER A 1 200 ? 12.911 -4.654 3.526 1.00 82.56 200 SER A CA 1
ATOM 1618 C C . SER A 1 200 ? 13.848 -3.721 4.298 1.00 82.56 200 SER A C 1
ATOM 1620 O O . SER A 1 200 ? 14.905 -3.367 3.789 1.00 82.56 200 SER A O 1
ATOM 1622 N N . ILE A 1 201 ? 13.511 -3.347 5.535 1.00 80.75 201 ILE A N 1
ATOM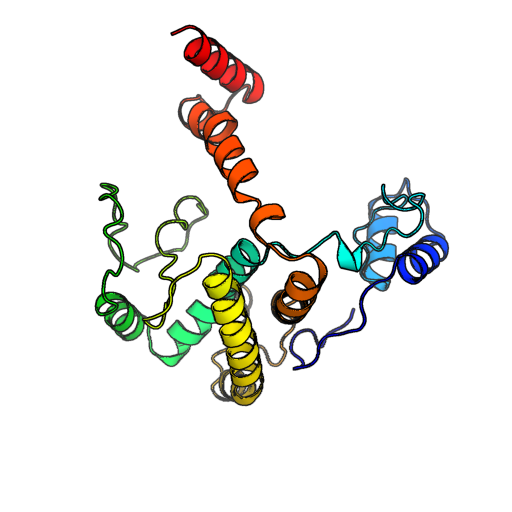 1623 C CA . ILE A 1 201 ? 14.361 -2.494 6.388 1.00 80.75 201 ILE A CA 1
ATOM 1624 C C . ILE A 1 201 ? 15.682 -3.176 6.713 1.00 80.75 201 ILE A C 1
ATOM 1626 O O . ILE A 1 201 ? 16.733 -2.539 6.676 1.00 80.75 201 ILE A O 1
ATOM 1630 N N . GLU A 1 202 ? 15.641 -4.466 7.041 1.00 83.75 202 GLU A N 1
ATOM 1631 C CA . GLU A 1 202 ? 16.855 -5.234 7.321 1.00 83.75 202 GLU A CA 1
ATOM 1632 C C . GLU A 1 202 ? 17.765 -5.311 6.089 1.00 83.75 202 GLU A C 1
ATOM 1634 O O . GLU A 1 202 ? 18.988 -5.300 6.228 1.00 83.75 202 GLU A O 1
ATOM 1639 N N . GLN A 1 203 ? 17.174 -5.311 4.893 1.00 83.81 203 GLN A N 1
ATOM 1640 C CA . GLN A 1 203 ? 17.891 -5.385 3.629 1.00 83.81 203 GLN A CA 1
ATOM 1641 C C . GLN A 1 203 ? 18.475 -4.045 3.156 1.00 83.81 203 GLN A C 1
ATOM 1643 O O . GLN A 1 203 ? 19.651 -3.991 2.797 1.00 83.81 203 GLN A O 1
ATOM 1648 N N . VAL A 1 204 ? 17.684 -2.965 3.136 1.00 81.56 204 VAL A N 1
ATOM 1649 C CA . VAL A 1 204 ? 18.109 -1.666 2.564 1.00 81.56 204 VAL A CA 1
ATOM 1650 C C . VAL A 1 204 ? 18.504 -0.628 3.614 1.00 81.56 204 VAL A C 1
ATOM 1652 O O . VAL A 1 204 ? 18.987 0.455 3.280 1.00 81.56 204 VAL A O 1
ATOM 1655 N N . GLY A 1 205 ? 18.295 -0.926 4.896 1.00 82.19 205 GLY A N 1
ATOM 1656 C CA . GLY A 1 205 ? 18.532 -0.003 5.996 1.00 82.19 205 GLY A CA 1
ATOM 1657 C C . GLY A 1 205 ? 17.390 0.997 6.180 1.00 82.19 205 GLY A C 1
ATOM 1658 O O . GLY A 1 205 ? 16.306 0.659 6.646 1.00 82.19 205 GLY A O 1
ATOM 1659 N N . SER A 1 206 ? 17.645 2.279 5.909 1.00 72.50 206 SER A N 1
ATOM 1660 C CA . SER A 1 206 ? 16.716 3.350 6.291 1.00 72.50 206 SER A CA 1
ATOM 1661 C C . SER A 1 206 ? 15.517 3.469 5.347 1.00 72.50 206 SER A C 1
ATOM 1663 O O . SER A 1 206 ? 15.669 3.736 4.158 1.00 72.50 206 SER A O 1
ATOM 1665 N N . ILE A 1 207 ? 14.310 3.413 5.915 1.00 66.69 207 ILE A N 1
ATOM 1666 C CA . ILE A 1 207 ? 13.035 3.677 5.221 1.00 66.69 207 ILE A CA 1
ATOM 1667 C C . ILE A 1 207 ? 12.962 5.112 4.694 1.00 66.69 207 ILE A C 1
ATOM 1669 O O . ILE A 1 207 ? 12.326 5.360 3.676 1.00 66.69 207 ILE A O 1
ATOM 1673 N N . LEU A 1 208 ? 13.601 6.073 5.376 1.00 67.00 208 LEU A N 1
ATOM 1674 C CA . LEU A 1 208 ? 13.495 7.495 5.024 1.00 67.00 208 LEU A CA 1
ATOM 1675 C C . LEU A 1 208 ? 13.950 7.774 3.588 1.00 67.00 208 LEU A C 1
ATOM 1677 O O . LEU A 1 208 ? 13.422 8.682 2.956 1.00 67.00 208 LEU A O 1
ATOM 1681 N N . GLN A 1 209 ? 14.876 6.967 3.062 1.00 68.12 209 GLN A N 1
ATOM 1682 C CA . GLN A 1 209 ? 15.319 7.051 1.671 1.00 68.12 209 GLN A CA 1
ATOM 1683 C C . GLN A 1 209 ? 14.175 6.819 0.667 1.00 68.12 209 GLN A C 1
ATOM 1685 O O . GLN A 1 209 ? 14.226 7.318 -0.453 1.00 68.12 209 GLN A O 1
ATOM 1690 N N . TRP A 1 210 ? 13.136 6.098 1.081 1.00 68.88 210 TRP A N 1
ATOM 1691 C CA . TRP A 1 210 ? 11.999 5.685 0.260 1.00 68.88 210 TRP A CA 1
ATOM 1692 C C . TRP A 1 210 ? 10.704 6.411 0.632 1.00 68.88 210 TRP A C 1
ATOM 1694 O O . TRP A 1 210 ? 9.629 6.063 0.137 1.00 68.88 210 TRP A O 1
ATOM 1704 N N . SER A 1 211 ? 10.786 7.428 1.498 1.00 70.44 211 SER A N 1
ATOM 1705 C CA . SER A 1 211 ? 9.627 8.247 1.829 1.00 70.44 211 SER A CA 1
ATOM 1706 C C . SER A 1 211 ? 9.195 9.092 0.630 1.00 70.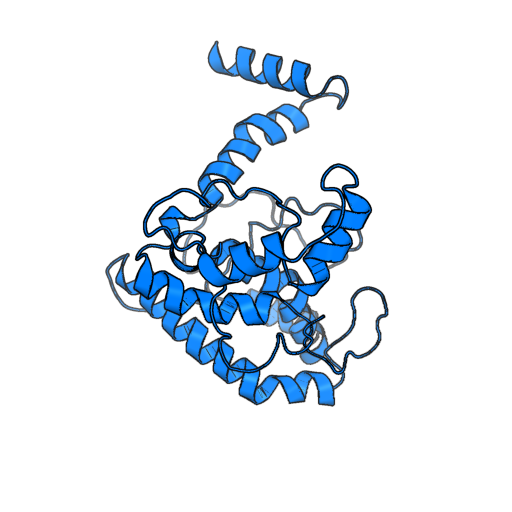44 211 SER A C 1
ATOM 1708 O O . SER A 1 211 ? 10.013 9.684 -0.074 1.00 70.44 211 SER A O 1
ATOM 1710 N N . ALA A 1 212 ? 7.882 9.178 0.418 1.00 70.06 212 ALA A N 1
ATOM 1711 C CA . ALA A 1 212 ? 7.306 10.119 -0.532 1.00 70.06 212 ALA A CA 1
ATOM 1712 C C . ALA A 1 212 ? 7.209 11.538 0.039 1.00 70.06 212 ALA A C 1
ATOM 1714 O O . ALA A 1 212 ? 6.849 12.437 -0.717 1.00 70.06 212 ALA A O 1
ATOM 1715 N N . ASP A 1 213 ? 7.540 11.753 1.318 1.00 76.00 213 ASP A N 1
ATOM 1716 C CA . ASP A 1 213 ? 7.309 13.025 2.005 1.00 76.00 213 ASP A CA 1
ATOM 1717 C C . ASP A 1 213 ? 7.925 14.192 1.241 1.00 76.00 213 ASP A C 1
ATOM 1719 O O . ASP A 1 213 ? 7.223 15.154 0.963 1.00 76.00 213 ASP A O 1
ATOM 1723 N N . THR A 1 214 ? 9.190 14.108 0.819 1.00 77.00 214 THR A N 1
ATOM 1724 C CA . THR A 1 214 ? 9.835 15.198 0.065 1.00 77.00 214 THR A CA 1
ATOM 1725 C C . THR A 1 214 ? 9.091 15.506 -1.233 1.00 77.00 214 THR A C 1
ATOM 1727 O O . THR A 1 214 ? 8.849 16.666 -1.552 1.00 77.00 214 THR A O 1
ATOM 1730 N N . THR A 1 215 ? 8.686 14.471 -1.975 1.00 80.62 215 THR A N 1
ATOM 1731 C CA . THR A 1 215 ? 7.936 14.650 -3.228 1.00 80.62 215 THR A CA 1
ATOM 1732 C C . THR A 1 215 ? 6.511 15.146 -2.991 1.00 80.62 215 THR A C 1
ATOM 1734 O O . THR A 1 215 ? 5.990 15.906 -3.799 1.00 80.62 215 THR A O 1
ATOM 1737 N N . GLU A 1 216 ? 5.882 14.756 -1.881 1.00 81.19 216 GLU A N 1
ATOM 1738 C CA . GLU A 1 216 ? 4.545 15.202 -1.497 1.00 81.19 216 GLU A CA 1
ATOM 1739 C C . GLU A 1 216 ? 4.559 16.658 -1.027 1.00 81.19 216 GLU A C 1
ATOM 1741 O O . GLU A 1 216 ? 3.710 17.429 -1.465 1.00 81.19 216 GLU A O 1
ATOM 1746 N N . HIS A 1 217 ? 5.546 17.055 -0.218 1.00 83.62 217 HIS A N 1
ATOM 1747 C CA . HIS A 1 217 ? 5.753 18.446 0.189 1.00 83.62 217 HIS A CA 1
ATOM 1748 C C . HIS A 1 217 ? 6.028 19.327 -1.028 1.00 83.62 217 HIS A C 1
ATOM 1750 O O . HIS A 1 217 ? 5.360 20.341 -1.193 1.00 83.62 217 HIS A O 1
ATOM 1756 N N . ALA A 1 218 ? 6.912 18.893 -1.934 1.00 86.44 218 ALA A N 1
ATOM 1757 C CA . ALA A 1 218 ? 7.149 19.605 -3.186 1.00 86.44 218 ALA A CA 1
ATOM 1758 C C . ALA A 1 218 ? 5.872 19.702 -4.036 1.00 86.44 218 ALA A C 1
ATOM 1760 O O . ALA A 1 218 ? 5.579 20.749 -4.592 1.00 86.44 218 ALA A O 1
ATOM 1761 N N . HIS A 1 219 ? 5.064 18.643 -4.118 1.00 82.19 219 HIS A N 1
ATOM 1762 C CA . HIS A 1 219 ? 3.791 18.698 -4.836 1.00 82.19 219 HIS A CA 1
ATOM 1763 C C . HIS A 1 219 ? 2.766 19.624 -4.154 1.00 82.19 219 HIS A C 1
ATOM 1765 O O . HIS A 1 219 ? 1.962 20.256 -4.836 1.00 82.19 219 HIS A O 1
ATOM 1771 N N . ILE A 1 220 ? 2.770 19.736 -2.824 1.00 84.38 220 ILE A N 1
ATOM 1772 C CA . ILE A 1 220 ? 1.941 20.718 -2.115 1.00 84.38 220 ILE A CA 1
ATOM 1773 C C . ILE A 1 220 ? 2.400 22.133 -2.478 1.00 84.38 220 ILE A C 1
ATOM 1775 O O . ILE A 1 220 ? 1.618 22.887 -3.047 1.00 84.38 220 ILE A O 1
ATOM 1779 N N . GLU A 1 221 ? 3.672 22.438 -2.241 1.00 88.31 221 GLU A N 1
ATOM 1780 C CA . GLU A 1 221 ? 4.252 23.773 -2.412 1.00 88.31 221 GLU A CA 1
ATOM 1781 C C . GLU A 1 221 ? 4.238 24.245 -3.872 1.00 88.31 221 GLU A C 1
ATOM 1783 O O . GLU A 1 221 ? 3.882 25.382 -4.161 1.00 88.31 221 GLU A O 1
ATOM 1788 N N . VAL A 1 222 ? 4.600 23.369 -4.810 1.00 90.06 222 VAL A N 1
ATOM 1789 C CA . VAL A 1 222 ? 4.783 23.733 -6.222 1.00 90.06 222 VAL A CA 1
ATOM 1790 C C . VAL A 1 222 ? 3.480 23.624 -7.014 1.00 90.06 222 VAL A C 1
ATOM 1792 O O . VAL A 1 222 ? 3.308 24.332 -8.002 1.00 90.06 222 VAL A O 1
ATOM 1795 N N . ILE A 1 223 ? 2.551 22.747 -6.612 1.00 88.25 223 ILE A N 1
ATOM 1796 C CA . ILE A 1 223 ? 1.324 22.483 -7.381 1.00 88.25 223 ILE A CA 1
ATOM 1797 C C . ILE A 1 223 ? 0.070 22.880 -6.605 1.00 88.25 223 ILE A C 1
ATOM 1799 O O . ILE A 1 223 ? -0.688 23.719 -7.087 1.00 88.25 223 ILE A O 1
ATOM 1803 N N . LYS A 1 224 ? -0.192 22.279 -5.436 1.00 86.00 224 LYS A N 1
ATOM 1804 C CA . LYS A 1 224 ? -1.486 22.449 -4.746 1.00 86.00 224 LYS A CA 1
ATOM 1805 C C . LYS A 1 224 ? -1.695 23.861 -4.207 1.00 86.00 224 LYS A C 1
ATOM 1807 O O . LYS A 1 224 ? -2.787 24.403 -4.376 1.00 86.00 224 LYS A O 1
ATOM 1812 N N . ASP A 1 225 ? -0.684 24.443 -3.576 1.00 88.62 225 ASP A N 1
ATOM 1813 C CA . ASP A 1 225 ? -0.784 25.765 -2.963 1.00 88.62 225 ASP A CA 1
ATOM 1814 C C . ASP A 1 225 ? -0.991 26.847 -4.036 1.00 88.62 225 ASP A C 1
ATOM 1816 O O . ASP A 1 225 ? -1.996 27.561 -3.946 1.00 88.62 225 ASP A O 1
ATOM 1820 N N . PRO A 1 226 ? -0.187 26.908 -5.121 1.00 88.38 226 PRO A N 1
ATOM 1821 C CA . PRO A 1 226 ? -0.465 27.783 -6.255 1.00 88.38 226 PRO A CA 1
ATOM 1822 C C . PRO A 1 226 ? -1.858 27.547 -6.829 1.00 88.38 226 PRO A C 1
ATOM 1824 O O . PRO A 1 226 ? -2.639 28.492 -6.934 1.00 88.38 226 PRO A O 1
ATOM 1827 N N . ALA A 1 227 ? -2.216 26.288 -7.110 1.00 86.31 227 ALA A N 1
ATOM 1828 C CA . ALA A 1 227 ? -3.518 25.926 -7.663 1.00 86.31 227 ALA A CA 1
ATOM 1829 C C . ALA A 1 227 ? -4.696 26.419 -6.814 1.00 86.31 227 ALA A C 1
ATOM 1831 O O . ALA A 1 227 ? -5.695 26.874 -7.370 1.00 86.31 227 ALA A O 1
ATOM 1832 N N . SER A 1 228 ? -4.577 26.383 -5.484 1.00 85.50 228 SER A N 1
ATOM 1833 C CA . SER A 1 228 ? -5.631 26.825 -4.560 1.00 85.50 228 SER A CA 1
ATOM 1834 C C . SER A 1 228 ? -5.985 28.312 -4.696 1.00 85.50 228 SER A C 1
ATOM 1836 O O . SER A 1 228 ? -7.088 28.720 -4.333 1.00 85.50 228 SER A O 1
ATOM 1838 N N . THR A 1 229 ? -5.074 29.112 -5.258 1.00 82.50 229 THR A N 1
ATOM 1839 C CA . THR A 1 229 ? -5.257 30.550 -5.507 1.00 82.50 229 THR A CA 1
ATOM 1840 C C . THR A 1 229 ? -5.698 30.870 -6.941 1.00 82.50 229 THR A C 1
ATOM 1842 O O . THR A 1 229 ? -5.956 32.029 -7.269 1.00 82.50 229 THR A O 1
ATOM 1845 N N . THR A 1 230 ? -5.818 29.849 -7.797 1.00 82.81 230 THR A N 1
ATOM 1846 C CA . THR A 1 230 ? -6.226 29.982 -9.203 1.00 82.81 230 THR A CA 1
ATOM 1847 C C . THR A 1 230 ? -7.742 29.902 -9.384 1.00 82.81 230 THR A C 1
ATOM 1849 O O . THR A 1 230 ? -8.491 29.505 -8.493 1.00 82.81 230 THR A O 1
ATOM 1852 N N . ASN A 1 231 ? -8.219 30.234 -10.585 1.00 87.44 231 ASN A N 1
ATOM 1853 C CA . ASN A 1 231 ? -9.632 30.084 -10.950 1.00 87.44 231 ASN A CA 1
ATOM 1854 C C . ASN A 1 231 ? -9.977 28.693 -11.530 1.00 87.44 231 ASN A C 1
ATOM 1856 O O . ASN A 1 231 ? -11.046 28.534 -12.119 1.00 87.44 231 ASN A O 1
ATOM 1860 N N . ASN A 1 232 ? -9.090 27.698 -11.382 1.00 79.19 232 ASN A N 1
ATOM 1861 C CA . ASN A 1 232 ? -9.220 26.332 -11.914 1.00 79.19 232 ASN A CA 1
ATOM 1862 C C . ASN A 1 232 ? -9.376 26.220 -13.448 1.00 79.19 232 ASN A C 1
ATOM 1864 O O . ASN A 1 232 ? -9.760 25.165 -13.953 1.00 79.19 232 ASN A O 1
ATOM 1868 N N . HIS A 1 233 ? -9.054 27.269 -14.209 1.00 81.56 233 HIS A N 1
ATOM 1869 C CA . HIS A 1 233 ? -8.936 27.214 -15.669 1.00 81.56 233 HIS A CA 1
ATOM 1870 C C . HIS A 1 233 ? -7.470 27.306 -16.093 1.00 81.56 233 HIS A C 1
ATOM 1872 O O . HIS A 1 233 ? -6.687 27.991 -15.450 1.00 81.56 233 HIS A O 1
ATOM 1878 N N . SER A 1 234 ? -7.086 26.653 -17.196 1.00 83.56 234 SER A N 1
ATOM 1879 C CA . SER A 1 234 ? -5.703 26.696 -17.711 1.00 83.56 234 SER A CA 1
ATOM 1880 C C . SER A 1 234 ? -4.654 26.431 -16.616 1.00 83.56 234 SER A C 1
ATOM 1882 O O . SER A 1 234 ? -3.711 27.204 -16.441 1.00 83.56 234 SER A O 1
ATOM 1884 N N . TYR A 1 235 ? -4.888 25.350 -15.863 1.00 83.19 235 TYR A N 1
ATOM 1885 C CA . TYR A 1 235 ? -4.231 24.983 -14.605 1.00 83.19 235 TYR A CA 1
ATOM 1886 C C . TYR A 1 235 ? -2.706 25.152 -14.645 1.00 83.19 235 TYR A C 1
ATOM 1888 O O . TYR A 1 235 ? -2.148 25.909 -13.855 1.00 83.19 235 TYR A O 1
ATOM 1896 N N . ASP A 1 236 ? -2.051 24.546 -15.636 1.00 87.06 236 ASP A N 1
ATOM 1897 C CA . ASP A 1 236 ? -0.590 24.557 -15.747 1.00 87.06 236 ASP A CA 1
ATOM 1898 C C . ASP A 1 236 ? -0.030 25.973 -15.932 1.00 87.06 236 ASP A C 1
ATOM 1900 O O . ASP A 1 236 ? 0.943 26.359 -15.290 1.00 87.06 236 ASP A O 1
ATOM 1904 N N . THR A 1 237 ? -0.675 26.794 -16.769 1.00 90.56 237 THR A N 1
ATOM 1905 C CA . THR A 1 237 ? -0.213 28.163 -17.044 1.00 90.56 237 THR A CA 1
ATOM 1906 C C . THR A 1 237 ? -0.308 29.048 -15.806 1.00 90.56 237 THR A C 1
ATOM 1908 O O . THR A 1 237 ? 0.608 29.824 -15.539 1.00 90.56 237 THR A O 1
ATOM 1911 N N . GLN A 1 238 ? -1.400 28.935 -15.046 1.00 89.12 238 GLN A N 1
ATOM 1912 C CA . GLN A 1 238 ? -1.607 29.763 -13.856 1.00 89.12 238 GLN A CA 1
ATOM 1913 C C . GLN A 1 238 ? -0.663 29.369 -12.716 1.00 89.12 238 GLN A C 1
ATOM 1915 O O . GLN A 1 238 ? -0.138 30.248 -12.035 1.00 89.12 238 GLN A O 1
ATOM 1920 N N . ILE A 1 239 ? -0.376 28.074 -12.561 1.00 90.62 239 ILE A N 1
ATOM 1921 C CA . ILE A 1 239 ? 0.632 27.597 -11.606 1.00 90.62 239 ILE A CA 1
ATOM 1922 C C . ILE A 1 239 ? 2.012 28.135 -11.982 1.00 90.62 239 ILE A C 1
ATOM 1924 O O . ILE A 1 239 ? 2.667 28.747 -11.143 1.00 90.62 239 ILE A O 1
ATOM 1928 N N . CY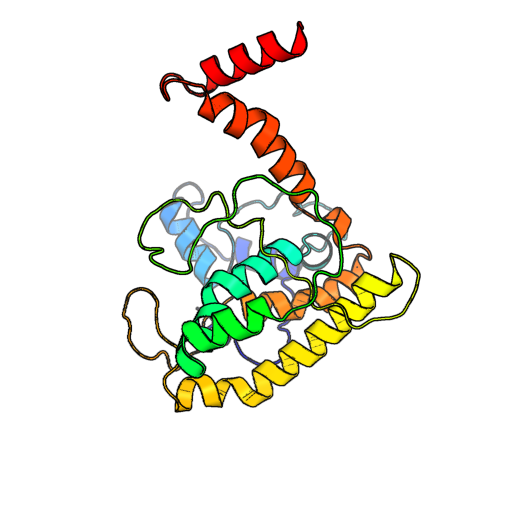S A 1 240 ? 2.428 27.998 -13.247 1.00 90.38 240 CYS A N 1
ATOM 1929 C CA . CYS A 1 240 ? 3.716 28.526 -13.699 1.00 90.38 240 CYS A CA 1
ATOM 1930 C C . CYS A 1 240 ? 3.849 30.037 -13.459 1.00 90.38 240 CYS A C 1
ATOM 1932 O O . CYS A 1 240 ? 4.905 30.489 -13.030 1.00 90.38 240 CYS A O 1
ATOM 1934 N N . GLN A 1 241 ? 2.790 30.818 -13.697 1.00 89.88 241 GLN A N 1
ATOM 1935 C CA . GLN A 1 241 ? 2.793 32.262 -13.429 1.00 89.88 241 GLN A CA 1
ATOM 1936 C C . GLN A 1 241 ? 2.912 32.579 -11.935 1.00 89.88 241 GLN A C 1
ATOM 1938 O O . GLN A 1 241 ? 3.672 33.468 -11.559 1.00 89.88 241 GLN A O 1
ATOM 1943 N N . SER A 1 242 ? 2.188 31.851 -11.080 1.00 88.00 242 SER A N 1
ATOM 1944 C CA . SER A 1 242 ? 2.274 32.015 -9.626 1.00 88.00 242 SER A CA 1
ATOM 1945 C C . SER A 1 242 ? 3.681 31.711 -9.106 1.00 88.00 242 SER A C 1
ATOM 1947 O O . SER A 1 242 ? 4.206 32.461 -8.283 1.00 88.00 242 SER A O 1
ATOM 1949 N N . LEU A 1 243 ? 4.304 30.641 -9.609 1.00 90.12 243 LEU A N 1
ATOM 1950 C CA . LEU A 1 243 ? 5.672 30.267 -9.251 1.00 90.12 243 LEU A CA 1
ATOM 1951 C C . LEU A 1 243 ? 6.678 31.325 -9.724 1.00 90.12 243 LEU A C 1
ATOM 1953 O O . LEU A 1 243 ? 7.466 31.811 -8.917 1.00 90.12 243 LEU A O 1
ATOM 1957 N N . ASP A 1 244 ? 6.581 31.773 -10.979 1.00 91.69 244 ASP A N 1
ATOM 1958 C CA . ASP A 1 244 ? 7.448 32.819 -11.546 1.00 91.69 244 ASP A CA 1
ATOM 1959 C C . ASP A 1 244 ? 7.345 34.149 -10.774 1.00 91.69 244 ASP A C 1
ATOM 1961 O O . ASP A 1 244 ? 8.336 34.855 -10.597 1.00 91.69 244 ASP A O 1
ATOM 1965 N N . HIS A 1 245 ? 6.159 34.488 -10.259 1.00 88.88 245 HIS A N 1
ATOM 1966 C CA . HIS A 1 245 ? 5.985 35.641 -9.373 1.00 88.88 245 HIS A CA 1
ATOM 1967 C C . HIS A 1 245 ? 6.660 35.441 -8.009 1.00 88.88 245 HIS A C 1
ATOM 1969 O O . HIS A 1 245 ? 7.279 36.376 -7.499 1.00 88.88 245 HIS A O 1
ATOM 1975 N N . SER A 1 246 ? 6.544 34.245 -7.423 1.00 85.25 246 SER A N 1
ATOM 1976 C CA . SER A 1 246 ? 7.136 33.930 -6.119 1.00 85.25 246 SER A CA 1
ATOM 1977 C C . SER A 1 246 ? 8.667 33.896 -6.143 1.00 85.25 246 SER A C 1
ATOM 1979 O O . SER A 1 246 ? 9.285 34.346 -5.187 1.00 85.25 246 SER A O 1
ATOM 1981 N N . GLU A 1 247 ? 9.284 33.453 -7.245 1.00 86.50 247 GLU A N 1
ATOM 1982 C CA . GLU A 1 247 ? 10.749 33.406 -7.396 1.00 86.50 247 GLU A CA 1
ATOM 1983 C C . GLU A 1 247 ? 11.386 34.792 -7.605 1.00 86.50 247 GLU A C 1
ATOM 1985 O O . GLU A 1 247 ? 12.586 34.968 -7.391 1.00 86.50 247 GLU A O 1
ATOM 1990 N N . LYS A 1 248 ? 10.601 35.782 -8.051 1.00 85.81 248 LYS A N 1
ATOM 1991 C CA . LYS A 1 248 ? 11.075 37.144 -8.355 1.00 85.81 248 LYS A CA 1
ATOM 1992 C C . LYS A 1 248 ? 10.998 38.120 -7.176 1.00 85.81 248 LYS A C 1
ATOM 1994 O O . LYS A 1 248 ? 11.541 39.220 -7.303 1.00 85.81 248 LYS A O 1
ATOM 1999 N N . CYS A 1 249 ? 10.305 37.766 -6.095 1.00 61.06 249 CYS A N 1
ATOM 2000 C CA . CYS A 1 249 ? 10.117 38.611 -4.907 1.00 61.06 249 CYS A CA 1
ATOM 2001 C C . CYS A 1 249 ? 11.128 38.268 -3.810 1.00 61.06 249 CYS A C 1
ATOM 2003 O O . CYS A 1 249 ? 11.576 39.220 -3.130 1.00 61.06 249 CYS A O 1
#

InterPro domains:
  IPR041078 Plavaka transposase [PF18759] (2-85)

Foldseek 3Di:
DDFALLALDADDDDWLVNVLVLLVPQPDDLVVQVSQCVSCVVVPHPSDSDPPCNPPPPDTCLQPVADQQVVLVLCCCVVFVVQLCCLPQNPVRVVVVVVPDDPPDPDPDPVDDPPDPPDDPDPDPDPSPPPPPPPDDDDDDDPLVRVLVVLVVLSVVLSVCSVCVVVSLVVQSQADPVPRGRDPGDRDNSSNSSNSNNVNCVRPPDSVVVHCVVVVVCCCVQQVVQQVPDPPPPRVVSSVVSVVVVVVD

Radius of gyration: 21.97 Å; chains: 1; bounding box: 45×54×55 Å

pLDDT: mean 74.61, std 21.89, range [24.23, 95.0]

Organism: NCBI:txid765257